Protein AF-A0A922HXW5-F1 (afdb_monomer_lite)

pLDDT: mean 78.14, std 15.65, range [34.69, 95.25]

InterPro domains:
  IPR045231 Protein Yip1/4-like [PTHR21236] (18-230)

Sequence (236 aa):
MNSIGTAAGHNSAMMPENISSWDTLDEPIWDTIHRDLFNIYSKLKFVLLPVSENDIYLNVCKNWDLWGPFIFYAFIAFTTNSCNPELCTGYHQSNFSSIFVLMWIANFIISMNCKFLLKNSNFEQILETSFGDSNQLPVKRLRQMSIFQLLCLFGYSMAIPSIGILVIKISSLLFRSSFLFFYEKILMIIIFCFIYPIMSCARMLSSNICNEKYFLFMYPICLFFFTLSLYIHTFV

Secondary structure (DSSP, 8-state):
-----------------------GGGS-HHHHHHHHHHHHHHHHHHHHS--S-HHHHHHHHHS--SHHHHHHHHHHHHHHHTS-GGG-TTS----HHHHHHHHHHHHHHHHHHHHHHHHHHHHHHHHHHHHS-TTS----------HHHHHHHHHHHTHHHHHHHHHHHHHHHH---HHHHHHHHHHHIIIIIIIHHHHHHHHHHHTTS-GGGHHHHHHHHHHHHHHHHHHHHHH-

Radius of gyration: 27.25 Å; chains: 1; bounding box: 94×81×60 Å

Structure (mmCIF, N/CA/C/O backbone):
data_AF-A0A922HXW5-F1
#
_entry.id   AF-A0A922HXW5-F1
#
loop_
_atom_site.group_PDB
_atom_site.id
_atom_site.type_symbol
_atom_site.label_atom_id
_atom_site.label_alt_id
_atom_site.label_comp_id
_atom_site.label_asym_id
_atom_site.label_entity_id
_atom_site.label_seq_id
_atom_site.pdbx_PDB_ins_code
_atom_site.Cartn_x
_atom_site.Cartn_y
_atom_site.Cartn_z
_atom_site.occupancy
_atom_site.B_iso_or_equiv
_atom_site.auth_seq_id
_atom_site.auth_comp_id
_atom_site.auth_asym_id
_atom_site.auth_atom_id
_atom_site.pdbx_PDB_model_num
ATOM 1 N N . MET A 1 1 ? -65.931 -63.209 7.273 1.00 38.22 1 MET A N 1
ATOM 2 C CA . MET A 1 1 ? -65.499 -64.153 6.223 1.00 38.22 1 MET A CA 1
ATOM 3 C C . MET A 1 1 ? -64.271 -63.566 5.540 1.00 38.22 1 MET A C 1
ATOM 5 O O . MET A 1 1 ? -64.284 -62.379 5.247 1.00 38.22 1 MET A O 1
ATOM 9 N N . ASN A 1 2 ? -63.227 -64.391 5.412 1.00 35.69 2 ASN A N 1
ATOM 10 C CA . ASN A 1 2 ? -61.920 -64.179 4.752 1.00 35.69 2 ASN A CA 1
ATOM 11 C C . ASN A 1 2 ? -62.080 -63.617 3.314 1.00 35.69 2 ASN A C 1
ATOM 13 O O . ASN A 1 2 ? -63.169 -63.743 2.769 1.00 35.69 2 ASN A O 1
ATOM 17 N N . SER A 1 3 ? -61.114 -62.989 2.625 1.00 37.09 3 SER A N 1
ATOM 18 C CA . SER A 1 3 ? -59.699 -63.339 2.343 1.00 37.09 3 SER A CA 1
ATOM 19 C C . SER A 1 3 ? -59.005 -62.146 1.624 1.00 37.09 3 SER A C 1
ATOM 21 O O . SER A 1 3 ? -59.664 -61.483 0.833 1.00 37.09 3 SER A O 1
ATOM 23 N N . ILE A 1 4 ? -57.790 -61.696 1.976 1.00 41.38 4 ILE A N 1
ATOM 24 C CA . ILE A 1 4 ? -56.434 -62.084 1.483 1.00 41.38 4 ILE A CA 1
ATOM 25 C C . ILE A 1 4 ? -56.124 -61.783 -0.010 1.00 41.38 4 ILE A C 1
ATOM 27 O O . ILE A 1 4 ? -56.692 -62.427 -0.883 1.00 41.38 4 ILE A O 1
ATOM 31 N N . GLY A 1 5 ? -55.096 -60.928 -0.225 1.00 39.16 5 GLY A N 1
ATOM 32 C CA . GLY A 1 5 ? -54.143 -60.870 -1.369 1.00 39.16 5 GLY A CA 1
ATOM 33 C C . GLY A 1 5 ? -54.625 -60.139 -2.637 1.00 39.16 5 GLY A C 1
ATOM 34 O O . GLY A 1 5 ? -55.770 -60.303 -3.012 1.00 39.16 5 GLY A O 1
ATOM 35 N N . THR A 1 6 ? -53.860 -59.337 -3.397 1.00 36.56 6 THR A N 1
ATOM 36 C CA . THR A 1 6 ? -52.396 -59.189 -3.547 1.00 36.56 6 THR A CA 1
ATOM 37 C C . THR A 1 6 ? -52.069 -57.989 -4.469 1.00 36.56 6 THR A C 1
ATOM 39 O O . THR A 1 6 ? -52.768 -57.766 -5.448 1.00 36.56 6 THR A O 1
ATOM 42 N N . ALA A 1 7 ? -50.981 -57.275 -4.145 1.00 37.81 7 ALA A N 1
ATOM 43 C CA . ALA A 1 7 ? -49.957 -56.655 -5.010 1.00 37.81 7 ALA A CA 1
ATOM 44 C C . ALA A 1 7 ? -50.323 -55.922 -6.328 1.00 37.81 7 ALA A C 1
ATOM 46 O O . ALA A 1 7 ? -50.658 -56.556 -7.321 1.00 37.81 7 ALA A O 1
ATOM 47 N N . ALA A 1 8 ? -50.045 -54.606 -6.376 1.00 39.06 8 ALA A N 1
ATOM 48 C CA . ALA A 1 8 ? -49.001 -53.990 -7.227 1.00 39.06 8 ALA A CA 1
ATOM 49 C C . ALA A 1 8 ? -49.112 -52.446 -7.216 1.00 39.06 8 ALA A C 1
ATOM 51 O O . ALA A 1 8 ? -49.581 -51.826 -8.166 1.00 39.06 8 ALA A O 1
ATOM 52 N N . GLY A 1 9 ? -48.667 -51.809 -6.128 1.00 38.53 9 GLY A N 1
ATOM 53 C CA . GLY A 1 9 ? -48.350 -50.380 -6.130 1.00 38.53 9 GLY A CA 1
ATOM 54 C C . GLY A 1 9 ? -46.952 -50.189 -6.710 1.00 38.53 9 GLY A C 1
ATOM 55 O O . GLY A 1 9 ? -45.965 -50.495 -6.043 1.00 38.53 9 GLY A O 1
ATOM 56 N N . HIS A 1 10 ? -46.860 -49.739 -7.960 1.00 34.69 10 HIS A N 1
ATOM 57 C CA . HIS A 1 10 ? -45.587 -49.394 -8.586 1.00 34.69 10 HIS A CA 1
ATOM 58 C C . HIS A 1 10 ? -45.174 -47.995 -8.105 1.00 34.69 10 HIS A C 1
ATOM 60 O O . HIS A 1 10 ? -45.565 -46.977 -8.669 1.00 34.69 10 HIS A O 1
ATOM 66 N N . ASN A 1 11 ? -44.423 -47.954 -7.003 1.00 50.12 11 ASN A N 1
ATOM 67 C CA . ASN A 1 11 ? -43.713 -46.763 -6.552 1.00 50.12 11 ASN A CA 1
ATOM 68 C C . ASN A 1 11 ? -42.506 -46.538 -7.471 1.00 50.12 11 ASN A C 1
ATOM 70 O O . ASN A 1 11 ? -41.408 -47.013 -7.188 1.00 50.12 11 ASN A O 1
ATOM 74 N N . SER A 1 12 ? -42.703 -45.813 -8.569 1.00 45.38 12 SER A N 1
ATOM 75 C CA . SER A 1 12 ? -41.604 -45.243 -9.348 1.00 45.38 12 SER A CA 1
ATOM 76 C C . SER A 1 12 ? -41.265 -43.874 -8.774 1.00 45.38 12 SER A C 1
ATOM 78 O O . SER A 1 12 ? -41.801 -42.849 -9.188 1.00 45.38 12 SER A O 1
ATOM 80 N N . ALA A 1 13 ? -40.364 -43.865 -7.795 1.00 51.09 13 ALA A N 1
ATOM 81 C CA . ALA A 1 13 ? -39.513 -42.710 -7.586 1.00 51.09 13 ALA A CA 1
ATOM 82 C C . ALA A 1 13 ? -38.681 -42.511 -8.862 1.00 51.09 13 ALA A C 1
ATOM 84 O O . ALA A 1 13 ? -37.874 -43.368 -9.208 1.00 51.09 13 ALA A O 1
ATOM 85 N N . MET A 1 14 ? -38.883 -41.402 -9.564 1.00 46.03 14 MET A N 1
ATOM 86 C CA . MET A 1 14 ? -37.879 -40.845 -10.465 1.00 46.03 14 MET A CA 1
ATOM 87 C C . MET A 1 14 ? -38.093 -39.334 -10.462 1.00 46.03 14 MET A C 1
ATOM 89 O O . MET A 1 14 ? -39.065 -38.818 -11.012 1.00 46.03 14 MET A O 1
ATOM 93 N N . MET A 1 15 ? -37.224 -38.645 -9.728 1.00 49.12 15 MET A N 1
ATOM 94 C CA . MET A 1 15 ? -37.115 -37.192 -9.747 1.00 49.12 15 MET A CA 1
ATOM 95 C C . MET A 1 15 ? -36.967 -36.725 -11.203 1.00 49.12 15 MET A C 1
ATOM 97 O O . MET A 1 15 ? -36.217 -37.360 -11.947 1.00 49.12 15 MET A O 1
ATOM 101 N N . PRO A 1 16 ? -37.607 -35.621 -11.632 1.00 49.16 16 PRO A N 1
ATOM 102 C CA . PRO A 1 16 ? -37.105 -34.906 -12.787 1.00 49.16 16 PRO A CA 1
ATOM 103 C C . PRO A 1 16 ? -35.741 -34.340 -12.385 1.00 49.16 16 PRO A C 1
ATOM 105 O O . PRO A 1 16 ? -35.627 -33.304 -11.730 1.00 49.16 16 PRO A O 1
ATOM 108 N N . GLU A 1 17 ? -34.712 -35.097 -12.743 1.00 55.75 17 GLU A N 1
ATOM 109 C CA . GLU A 1 17 ? -33.308 -34.723 -12.780 1.00 55.75 17 GLU A CA 1
ATOM 110 C C . GLU A 1 17 ? -33.150 -33.629 -13.847 1.00 55.75 17 GLU A C 1
ATOM 112 O O . GLU A 1 17 ? -32.723 -33.844 -14.973 1.00 55.75 17 GLU A O 1
ATOM 117 N N . ASN A 1 18 ? -33.620 -32.430 -13.522 1.00 48.97 18 ASN A N 1
ATOM 118 C CA . ASN A 1 18 ? -33.163 -31.209 -14.164 1.00 48.97 18 ASN A CA 1
ATOM 119 C C . ASN A 1 18 ? -32.980 -30.136 -13.094 1.00 48.97 18 ASN A C 1
ATOM 121 O O . ASN A 1 18 ? -33.417 -28.995 -13.211 1.00 48.97 18 ASN A O 1
ATOM 125 N N . ILE A 1 19 ? -32.302 -30.535 -12.018 1.00 52.28 19 ILE A N 1
ATOM 126 C CA . ILE A 1 19 ? -31.375 -29.628 -11.362 1.00 52.28 19 ILE A CA 1
ATOM 127 C C . ILE A 1 19 ? -30.199 -29.565 -12.337 1.00 52.28 19 ILE A C 1
ATOM 129 O O . ILE A 1 19 ? -29.186 -30.227 -12.144 1.00 52.28 19 ILE A O 1
ATOM 133 N N . SER A 1 20 ? -30.364 -28.827 -13.439 1.00 56.28 20 SER A N 1
ATOM 134 C CA . SER A 1 20 ? -29.223 -28.200 -14.082 1.00 56.28 20 SER A CA 1
ATOM 135 C C . SER A 1 20 ? -28.673 -27.284 -13.003 1.00 56.28 20 SER A C 1
ATOM 137 O O . SER A 1 20 ? -29.166 -26.168 -12.796 1.00 56.28 20 SER A O 1
ATOM 139 N N . SER A 1 21 ? -27.763 -27.840 -12.209 1.00 49.81 21 SER A N 1
ATOM 140 C CA . SER A 1 21 ? -26.867 -27.080 -11.385 1.00 49.81 21 SER A CA 1
ATOM 141 C C . SER A 1 21 ? -26.246 -26.083 -12.345 1.00 49.81 21 SER A C 1
ATOM 143 O O . SER A 1 21 ? -25.390 -26.404 -13.160 1.00 49.81 21 SER A O 1
ATOM 145 N N . TRP A 1 22 ? -26.731 -24.849 -12.282 1.00 43.06 22 TRP A N 1
ATOM 146 C CA . TRP A 1 22 ? -25.907 -23.698 -12.582 1.00 43.06 22 TRP A CA 1
ATOM 147 C C . TRP A 1 22 ? -24.839 -23.698 -11.490 1.00 43.06 22 TRP A C 1
ATOM 149 O O . TRP A 1 22 ? -24.900 -22.948 -10.518 1.00 43.06 22 TRP A O 1
ATOM 159 N N . ASP A 1 23 ? -23.949 -24.684 -11.588 1.00 54.34 23 ASP A N 1
ATOM 160 C CA . ASP A 1 23 ? -22.718 -24.743 -10.856 1.00 54.34 23 ASP A CA 1
ATOM 161 C C . ASP A 1 23 ? -21.953 -23.505 -11.293 1.00 54.34 23 ASP A C 1
ATOM 163 O O . ASP A 1 23 ? -21.861 -23.171 -12.474 1.00 54.34 23 ASP A O 1
ATOM 167 N N . THR A 1 24 ? -21.369 -22.826 -10.320 1.00 50.38 24 THR A N 1
ATOM 168 C CA . THR A 1 24 ? -20.472 -21.676 -10.470 1.00 50.38 24 THR A CA 1
ATOM 169 C C . THR A 1 24 ? -19.321 -21.911 -11.474 1.00 50.38 24 THR A C 1
ATOM 171 O O . THR A 1 24 ? -18.556 -20.999 -11.761 1.00 50.38 24 THR A O 1
ATOM 174 N N . LEU A 1 25 ? -19.179 -23.131 -12.001 1.00 52.47 25 LEU A N 1
ATOM 175 C CA . LEU A 1 25 ? -18.245 -23.527 -13.049 1.00 52.47 25 LEU A CA 1
ATOM 176 C C . LEU A 1 25 ? -18.564 -22.940 -14.437 1.00 52.47 25 LEU A C 1
ATOM 178 O O . LEU A 1 25 ? -17.633 -22.817 -15.228 1.00 52.47 25 LEU A O 1
ATOM 182 N N . ASP A 1 26 ? -19.810 -22.539 -14.719 1.00 58.94 26 ASP A N 1
ATOM 183 C CA . ASP A 1 26 ? -20.206 -22.025 -16.046 1.00 58.94 26 ASP A CA 1
ATOM 184 C C . ASP A 1 26 ? -20.247 -20.487 -16.144 1.00 58.94 26 ASP A C 1
ATOM 186 O O . ASP A 1 26 ? -20.521 -19.941 -17.217 1.00 58.94 26 ASP A O 1
ATOM 190 N N . GLU A 1 27 ? -19.957 -19.756 -15.057 1.00 72.62 27 GLU A N 1
ATOM 191 C CA . GLU A 1 27 ? -19.741 -18.306 -15.154 1.00 72.62 27 GLU A CA 1
ATOM 192 C C . GLU A 1 27 ? -18.459 -18.079 -15.976 1.00 72.62 27 GLU A C 1
ATOM 194 O O . GLU A 1 27 ? -17.396 -18.598 -15.611 1.00 72.62 27 GLU A O 1
ATOM 199 N N . PRO A 1 28 ? -18.508 -17.339 -17.102 1.00 76.88 28 PRO A N 1
ATOM 200 C CA . PRO A 1 28 ? -17.317 -17.126 -17.902 1.00 76.88 28 PRO A CA 1
ATOM 201 C C . PRO A 1 28 ? -16.258 -16.457 -17.027 1.00 76.88 28 PRO A C 1
ATOM 203 O O . PRO A 1 28 ? -16.528 -15.534 -16.260 1.00 76.88 28 PRO A O 1
ATOM 206 N N . ILE A 1 29 ? -15.017 -16.918 -17.167 1.00 78.00 29 ILE A N 1
ATOM 207 C CA . ILE A 1 29 ? -13.872 -16.478 -16.353 1.00 78.00 29 ILE A CA 1
ATOM 208 C C . ILE A 1 29 ? -13.751 -14.943 -16.344 1.00 78.00 29 ILE A C 1
ATOM 210 O O . ILE A 1 29 ? -13.349 -14.341 -15.349 1.00 78.00 29 ILE A O 1
ATOM 214 N N . TRP A 1 30 ? -14.152 -14.301 -17.444 1.00 80.25 30 TRP A N 1
ATOM 215 C CA . TRP A 1 30 ? -14.206 -12.851 -17.577 1.00 80.25 30 TRP A CA 1
ATOM 216 C C . TRP A 1 30 ? -15.173 -12.166 -16.616 1.00 80.25 30 TRP A C 1
ATOM 218 O O . TRP A 1 30 ? -14.806 -11.123 -16.086 1.00 80.25 30 TRP A O 1
ATOM 228 N N . ASP A 1 31 ? -16.345 -12.736 -16.341 1.00 81.25 31 ASP A N 1
ATOM 229 C CA . ASP A 1 31 ? -17.311 -12.147 -15.407 1.00 81.25 31 ASP A CA 1
ATOM 230 C C . ASP A 1 31 ? -16.769 -12.193 -13.975 1.00 81.25 31 ASP A C 1
ATOM 232 O O . ASP A 1 31 ? -16.855 -11.209 -13.235 1.00 81.25 31 ASP A O 1
ATOM 236 N N . THR A 1 32 ? -16.075 -13.282 -13.629 1.00 82.44 32 THR A N 1
ATOM 237 C CA . THR A 1 32 ? -15.360 -13.402 -12.352 1.00 82.44 32 THR A CA 1
ATOM 238 C C . THR A 1 32 ? -14.238 -12.369 -12.241 1.00 82.44 32 THR A C 1
ATOM 240 O O . THR A 1 32 ? -14.197 -11.597 -11.283 1.00 82.44 32 THR A O 1
ATOM 243 N N . ILE A 1 33 ? -13.357 -12.287 -13.244 1.00 82.56 33 ILE A N 1
ATOM 244 C CA . ILE A 1 33 ? -12.238 -11.334 -13.243 1.00 82.56 33 ILE A CA 1
ATOM 245 C C . ILE A 1 33 ? -12.746 -9.890 -13.218 1.00 82.56 33 ILE A C 1
ATOM 247 O O . ILE A 1 33 ? -12.208 -9.058 -12.489 1.00 82.56 33 ILE A O 1
ATOM 251 N N . HIS A 1 34 ? -13.777 -9.576 -14.001 1.00 84.00 34 HIS A N 1
ATOM 252 C CA . HIS A 1 34 ? -14.342 -8.235 -14.074 1.00 84.00 34 HIS A CA 1
ATOM 253 C C . HIS A 1 34 ? -14.951 -7.819 -12.733 1.00 84.00 34 HIS A C 1
ATOM 255 O O . HIS A 1 34 ? -14.694 -6.712 -12.258 1.00 84.00 34 HIS A O 1
ATOM 261 N N . ARG A 1 35 ? -15.705 -8.713 -12.083 1.00 82.25 35 ARG A N 1
ATOM 262 C CA . ARG A 1 35 ? -16.261 -8.489 -10.745 1.00 82.25 35 ARG A CA 1
ATOM 263 C C . ARG A 1 35 ? -15.161 -8.237 -9.714 1.00 82.25 35 ARG A C 1
ATOM 265 O O . ARG A 1 35 ? -15.238 -7.255 -8.973 1.00 82.25 35 ARG A O 1
ATOM 272 N N . ASP A 1 36 ? -14.120 -9.064 -9.699 1.00 83.44 36 ASP A N 1
ATOM 273 C CA . ASP A 1 36 ? -13.021 -8.936 -8.737 1.00 83.44 36 ASP A CA 1
ATOM 274 C C . ASP A 1 36 ? -12.210 -7.656 -8.971 1.00 83.44 36 ASP A C 1
ATOM 276 O O . ASP A 1 36 ? -11.887 -6.931 -8.025 1.00 83.44 36 ASP A O 1
ATOM 280 N N . LEU A 1 37 ? -11.951 -7.305 -10.232 1.00 83.69 37 LEU A N 1
ATOM 281 C CA . LEU A 1 37 ? -11.233 -6.087 -10.596 1.00 83.69 37 LEU A CA 1
ATOM 282 C C . LEU A 1 37 ? -12.058 -4.826 -10.316 1.00 83.69 37 LEU A C 1
ATOM 284 O O . LEU A 1 37 ? -11.504 -3.835 -9.845 1.00 83.69 37 LEU A O 1
ATOM 288 N N . PHE A 1 38 ? -13.377 -4.859 -10.523 1.00 83.75 38 PHE A N 1
ATOM 289 C CA . PHE A 1 38 ? -14.274 -3.760 -10.160 1.00 83.75 38 PHE A CA 1
ATOM 290 C C . PHE A 1 38 ? -14.342 -3.554 -8.640 1.00 83.75 38 PHE A C 1
ATOM 292 O O . PHE A 1 38 ? -14.325 -2.416 -8.158 1.00 83.75 38 PHE A O 1
ATOM 299 N N . ASN A 1 39 ? -14.344 -4.643 -7.867 1.00 81.56 39 ASN A N 1
ATOM 300 C CA . ASN A 1 39 ? -14.272 -4.593 -6.407 1.00 81.56 39 ASN A CA 1
ATOM 301 C C . ASN A 1 39 ? -12.938 -3.998 -5.930 1.00 81.56 39 ASN A C 1
ATOM 303 O O . ASN A 1 39 ? -12.922 -3.125 -5.058 1.00 81.56 39 ASN A O 1
ATOM 307 N N . ILE A 1 40 ? -11.823 -4.414 -6.537 1.00 84.44 40 ILE A N 1
ATOM 308 C CA . ILE A 1 40 ? -10.487 -3.858 -6.282 1.00 84.44 40 ILE A CA 1
ATOM 309 C C . ILE A 1 40 ? -10.435 -2.373 -6.655 1.00 84.44 40 ILE A C 1
ATOM 311 O O . ILE A 1 40 ? -9.974 -1.561 -5.856 1.00 84.44 40 ILE A O 1
ATOM 315 N N . TYR A 1 41 ? -10.938 -1.997 -7.833 1.00 83.31 41 TYR A N 1
ATOM 316 C CA . TYR A 1 41 ? -10.979 -0.614 -8.308 1.00 83.31 41 TYR A CA 1
ATOM 317 C C . TYR A 1 41 ? -11.788 0.278 -7.367 1.00 83.31 41 TYR A C 1
ATOM 319 O O . TYR A 1 41 ? -11.338 1.363 -6.999 1.00 83.31 41 TYR A O 1
ATOM 327 N N . SER A 1 42 ? -12.950 -0.200 -6.922 1.00 80.88 42 SER A N 1
ATOM 328 C CA . SER A 1 42 ? -13.801 0.528 -5.984 1.00 80.88 42 SER A CA 1
ATOM 329 C C . SER A 1 42 ? -13.064 0.799 -4.670 1.00 80.88 42 SER A C 1
ATOM 331 O O . SER A 1 42 ? -13.063 1.933 -4.198 1.00 80.88 42 SER A O 1
ATOM 333 N N . LYS A 1 43 ? -12.354 -0.200 -4.123 1.00 79.94 43 LYS A N 1
ATOM 334 C CA . LYS A 1 43 ? -11.505 -0.070 -2.919 1.00 79.94 43 LYS A CA 1
ATOM 335 C C . LYS A 1 43 ? -10.341 0.900 -3.135 1.00 79.94 43 LYS A C 1
ATOM 337 O O . LYS A 1 43 ? -10.074 1.762 -2.299 1.00 79.94 43 LYS A O 1
ATOM 342 N N . LEU A 1 44 ? -9.677 0.787 -4.278 1.00 82.75 44 LEU A N 1
ATOM 343 C CA . LEU A 1 44 ? -8.535 1.603 -4.673 1.00 82.75 44 LEU A CA 1
ATOM 344 C C . LEU A 1 44 ? -8.910 3.074 -4.880 1.00 82.75 44 LEU A C 1
ATOM 346 O O . LEU A 1 44 ? -8.154 3.951 -4.470 1.00 82.75 44 LEU A O 1
ATOM 350 N N . LYS A 1 45 ? -10.093 3.359 -5.437 1.00 83.31 45 LYS A N 1
ATOM 351 C CA . LYS A 1 45 ? -10.605 4.725 -5.603 1.00 83.31 45 LYS A CA 1
ATOM 352 C C . LYS A 1 45 ? -10.665 5.463 -4.270 1.00 83.31 45 LYS A C 1
ATOM 354 O O . LYS A 1 45 ? -10.263 6.616 -4.214 1.00 83.31 45 LYS A O 1
ATOM 359 N N . PHE A 1 46 ? -11.113 4.802 -3.207 1.00 77.25 46 PHE A N 1
ATOM 360 C CA . PHE A 1 46 ? -11.133 5.397 -1.873 1.00 77.25 46 PHE A CA 1
ATOM 361 C C . PHE A 1 46 ? -9.711 5.687 -1.369 1.00 77.25 46 PHE A C 1
ATOM 363 O O . PHE A 1 46 ? -9.429 6.777 -0.882 1.00 77.25 46 PHE A O 1
ATOM 370 N N . VAL A 1 47 ? -8.778 4.753 -1.549 1.00 75.00 47 VAL A N 1
ATOM 371 C CA . VAL A 1 47 ? -7.383 4.927 -1.106 1.00 75.00 47 VAL A CA 1
ATOM 372 C C . VAL A 1 47 ? -6.644 6.034 -1.875 1.00 75.00 47 VAL A C 1
ATOM 374 O O . VAL A 1 47 ? -5.804 6.725 -1.291 1.00 75.00 47 VAL A O 1
ATOM 377 N N . LEU A 1 48 ? -6.968 6.220 -3.161 1.00 78.81 48 LEU A N 1
ATOM 378 C CA . LEU A 1 48 ? -6.383 7.237 -4.046 1.00 78.81 48 LEU A CA 1
ATOM 379 C C . LEU A 1 48 ? -7.098 8.586 -4.024 1.00 78.81 48 LEU A C 1
ATOM 381 O O . LEU A 1 48 ? -6.504 9.587 -4.396 1.00 78.81 48 LEU A O 1
ATOM 385 N N . LEU A 1 49 ? -8.373 8.640 -3.661 1.00 74.88 49 LEU A N 1
ATOM 386 C CA . LEU A 1 49 ? -9.147 9.873 -3.611 1.00 74.88 49 LEU A CA 1
ATOM 387 C C . LEU A 1 49 ? -9.873 9.900 -2.270 1.00 74.88 49 LEU A C 1
ATOM 389 O O . LEU A 1 49 ? -10.924 9.268 -2.137 1.00 74.88 49 LEU A O 1
ATOM 393 N N . PRO A 1 50 ? -9.335 10.627 -1.273 1.00 64.56 50 PRO A N 1
ATOM 394 C CA . PRO A 1 50 ? -9.919 10.688 0.057 1.00 64.56 50 PRO A CA 1
ATOM 395 C C . PRO A 1 50 ? -11.178 11.572 0.054 1.00 64.56 50 PRO A C 1
ATOM 397 O O . PRO A 1 50 ? -11.183 12.680 0.588 1.00 64.56 50 PRO A O 1
ATOM 400 N N . VAL A 1 51 ? -12.259 11.096 -0.568 1.00 62.38 51 VAL A N 1
ATOM 401 C CA . VAL A 1 51 ? -13.583 11.723 -0.515 1.00 62.38 51 VAL A CA 1
ATOM 402 C C . VAL A 1 51 ? -14.280 11.213 0.750 1.00 62.38 51 VAL A C 1
ATOM 404 O O . VAL A 1 51 ? -14.838 10.123 0.800 1.00 62.38 51 VAL A O 1
ATOM 407 N N . SER A 1 52 ? -14.050 11.988 1.810 1.00 63.62 52 SER A N 1
ATOM 408 C CA . SER A 1 52 ? 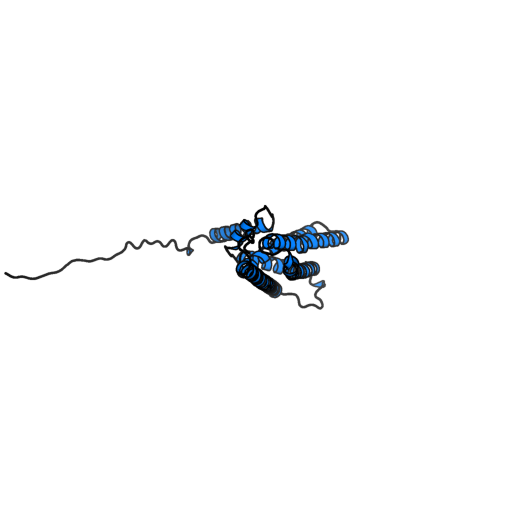-14.701 12.100 3.125 1.00 63.62 52 SER A CA 1
ATOM 409 C C . SER A 1 52 ? -15.773 11.065 3.526 1.00 63.62 52 SER A C 1
ATOM 411 O O . SER A 1 52 ? -16.951 11.291 3.280 1.00 63.62 52 SER A O 1
ATOM 413 N N . GLU A 1 53 ? -15.356 10.012 4.248 1.00 68.31 53 GLU A N 1
ATOM 414 C CA . GLU A 1 53 ? -15.994 9.469 5.475 1.00 68.31 53 GLU A CA 1
ATOM 415 C C . GLU A 1 53 ? -15.249 8.204 5.942 1.00 68.31 53 GLU A C 1
ATOM 417 O O . GLU A 1 53 ? -15.335 7.156 5.307 1.00 68.31 53 GLU A O 1
ATOM 422 N N . ASN A 1 54 ? -14.515 8.278 7.060 1.00 68.38 54 ASN A N 1
ATOM 423 C CA . ASN A 1 54 ? -13.661 7.184 7.559 1.00 68.38 54 ASN A CA 1
ATOM 424 C C . ASN A 1 54 ? -14.408 5.849 7.757 1.00 68.38 54 ASN A C 1
ATOM 426 O O . ASN A 1 54 ? -13.836 4.781 7.535 1.00 68.38 54 ASN A O 1
ATOM 430 N N . ASP A 1 55 ? -15.686 5.898 8.136 1.00 69.44 55 ASP A N 1
ATOM 431 C CA . ASP A 1 55 ? -16.512 4.706 8.338 1.00 69.44 55 ASP A CA 1
ATOM 432 C C . ASP A 1 55 ? -16.770 3.923 7.044 1.00 69.44 55 ASP A C 1
ATOM 434 O O . ASP A 1 55 ? -16.851 2.690 7.079 1.00 69.44 55 ASP A O 1
ATOM 438 N N . ILE A 1 56 ? -16.813 4.607 5.896 1.00 73.50 56 ILE A N 1
ATOM 439 C CA . ILE A 1 56 ? -16.966 3.975 4.581 1.00 73.50 56 ILE A CA 1
ATOM 440 C C . ILE A 1 56 ? -15.741 3.105 4.279 1.00 73.50 56 ILE A C 1
ATOM 442 O O . ILE A 1 56 ? -15.892 1.930 3.943 1.00 73.50 56 ILE A O 1
ATOM 446 N N . TYR A 1 57 ? -14.527 3.624 4.491 1.00 67.75 57 TYR A N 1
ATOM 447 C CA . TYR A 1 57 ? -13.276 2.885 4.255 1.00 67.75 57 TYR A CA 1
ATOM 448 C C . TYR A 1 57 ? -13.210 1.596 5.075 1.00 67.75 57 TYR A C 1
ATOM 450 O O . TYR A 1 57 ? -12.791 0.552 4.575 1.00 67.75 57 TYR A O 1
ATOM 458 N N . LEU A 1 58 ? -13.656 1.648 6.330 1.00 70.25 58 LEU A N 1
ATOM 459 C CA . LEU A 1 58 ? -13.646 0.495 7.229 1.00 70.25 58 LEU A CA 1
ATOM 460 C C . LEU A 1 58 ? -14.664 -0.570 6.818 1.00 70.25 58 LEU A C 1
ATOM 462 O O . LEU A 1 58 ? -14.365 -1.762 6.885 1.00 70.25 58 LEU A O 1
ATOM 466 N N . ASN A 1 59 ? -15.852 -0.158 6.373 1.00 72.38 59 ASN A N 1
ATOM 467 C CA . ASN A 1 59 ? -16.871 -1.081 5.872 1.00 72.38 59 ASN A CA 1
ATOM 468 C C . ASN A 1 59 ? -16.425 -1.745 4.564 1.00 72.38 59 ASN A C 1
ATOM 470 O O . ASN A 1 59 ? -16.630 -2.940 4.376 1.00 72.38 59 ASN A O 1
ATOM 474 N N . VAL A 1 60 ? -15.734 -0.995 3.711 1.00 70.00 60 VAL A N 1
ATOM 475 C CA . VAL A 1 60 ? -15.121 -1.494 2.480 1.00 70.00 60 VAL A CA 1
ATOM 476 C C . VAL A 1 60 ? -13.984 -2.487 2.777 1.00 70.00 60 VAL A C 1
ATOM 478 O O . VAL A 1 60 ? -13.891 -3.527 2.126 1.00 70.00 60 VAL A O 1
ATOM 481 N N . CYS A 1 61 ? -13.166 -2.231 3.806 1.00 69.19 61 CYS A N 1
ATOM 482 C CA . CYS A 1 61 ? -12.118 -3.159 4.252 1.00 69.19 61 CYS A CA 1
ATOM 483 C C . CYS A 1 61 ? -12.672 -4.426 4.919 1.00 69.19 61 CYS A C 1
ATOM 485 O O . CYS A 1 61 ? -11.965 -5.430 4.973 1.00 69.19 61 CYS A O 1
ATOM 487 N N . LYS A 1 62 ? -13.915 -4.405 5.428 1.00 72.81 62 LYS A N 1
ATOM 488 C CA . LYS A 1 62 ? -14.544 -5.563 6.085 1.00 72.81 62 LYS A CA 1
ATOM 489 C C . LYS A 1 62 ? -14.622 -6.774 5.158 1.00 72.81 62 LYS A C 1
ATOM 491 O O . LYS A 1 62 ? -14.385 -7.893 5.611 1.00 72.81 62 LYS A O 1
ATOM 496 N N . ASN A 1 63 ? -14.899 -6.525 3.883 1.00 74.69 63 ASN A N 1
ATOM 497 C CA . ASN A 1 63 ? -14.890 -7.526 2.828 1.00 74.69 63 ASN A CA 1
ATOM 498 C C . ASN A 1 63 ? -13.440 -7.674 2.357 1.00 74.69 63 ASN A C 1
ATOM 500 O O . ASN A 1 63 ? -12.975 -6.953 1.471 1.00 74.69 63 ASN A O 1
ATOM 504 N N . TRP A 1 64 ? -12.676 -8.510 3.056 1.00 69.81 64 TRP A N 1
ATOM 505 C CA . TRP A 1 64 ? -11.264 -8.712 2.759 1.00 69.81 64 TRP A CA 1
ATOM 506 C C . TRP A 1 64 ? -11.132 -9.491 1.442 1.00 69.81 64 TRP A C 1
ATOM 508 O O . TRP A 1 64 ? -11.636 -10.599 1.333 1.00 69.81 64 TRP A O 1
ATOM 518 N N . ASP A 1 65 ? -10.420 -8.912 0.473 1.00 75.06 65 ASP A N 1
ATOM 519 C CA . ASP A 1 65 ? -9.976 -9.604 -0.739 1.00 75.06 65 ASP A CA 1
ATOM 520 C C . ASP A 1 65 ? -8.473 -9.356 -0.861 1.00 75.06 65 ASP A C 1
ATOM 522 O O . ASP A 1 65 ? -8.039 -8.223 -1.086 1.00 75.06 65 ASP A O 1
ATOM 526 N N . LEU A 1 66 ? -7.668 -10.400 -0.649 1.00 79.19 66 LEU A N 1
ATOM 527 C CA . LEU A 1 66 ? -6.198 -10.316 -0.675 1.00 79.19 66 LEU A CA 1
ATOM 528 C C . LEU A 1 66 ? -5.636 -10.088 -2.082 1.00 79.19 66 LEU A C 1
ATOM 530 O O . LEU A 1 66 ? -4.488 -9.670 -2.223 1.00 79.19 66 LEU A O 1
ATOM 534 N N . TRP A 1 67 ? -6.427 -10.371 -3.114 1.00 82.31 67 TRP A N 1
ATOM 535 C CA . TRP A 1 67 ? -5.962 -10.428 -4.495 1.00 82.31 67 TRP A CA 1
ATOM 536 C C . TRP A 1 67 ? -5.495 -9.053 -4.990 1.00 82.31 67 TRP A C 1
ATOM 538 O O . TRP A 1 67 ? -4.442 -8.959 -5.612 1.00 82.31 67 TRP A O 1
ATOM 548 N N . GLY A 1 68 ? -6.191 -7.974 -4.614 1.00 85.12 68 GLY A N 1
ATOM 549 C CA . GLY A 1 68 ? -5.792 -6.596 -4.930 1.00 85.12 68 GLY A CA 1
ATOM 550 C C . GLY A 1 68 ? -4.395 -6.226 -4.407 1.00 85.12 68 GLY A C 1
ATOM 551 O O . GLY A 1 68 ? -3.516 -5.915 -5.209 1.00 85.12 68 GLY A O 1
ATOM 552 N N . PRO A 1 69 ? -4.144 -6.300 -3.086 1.00 87.25 69 PRO A N 1
ATOM 553 C CA . PRO A 1 69 ? -2.817 -6.113 -2.497 1.00 87.25 69 PRO A CA 1
ATOM 554 C C . PRO A 1 69 ? -1.694 -6.904 -3.178 1.00 87.25 69 PRO A C 1
ATOM 556 O O . PRO A 1 69 ? -0.635 -6.348 -3.468 1.00 87.25 69 PRO A O 1
ATOM 559 N N . PHE A 1 70 ? -1.932 -8.186 -3.469 1.00 90.81 70 PHE A N 1
ATOM 560 C CA . PHE A 1 70 ? -0.937 -9.043 -4.112 1.00 90.81 70 PHE A CA 1
ATOM 561 C C . PHE A 1 70 ? -0.577 -8.582 -5.527 1.00 90.81 70 PHE A C 1
ATOM 563 O O . PHE A 1 70 ? 0.599 -8.644 -5.894 1.00 90.81 70 PHE A O 1
ATOM 570 N N . ILE A 1 71 ? -1.547 -8.068 -6.290 1.00 91.56 71 ILE A N 1
ATOM 571 C CA . ILE A 1 71 ? -1.303 -7.499 -7.622 1.00 91.56 71 ILE A CA 1
ATOM 572 C C . ILE A 1 71 ? -0.329 -6.316 -7.532 1.00 91.56 71 ILE A C 1
ATOM 574 O O . ILE A 1 71 ? 0.598 -6.239 -8.337 1.00 91.56 71 ILE A O 1
ATOM 578 N N . PHE A 1 72 ? -0.458 -5.434 -6.532 1.00 92.44 72 PHE A N 1
ATOM 579 C CA . PHE A 1 72 ? 0.473 -4.307 -6.366 1.00 92.44 72 PHE A CA 1
ATOM 580 C C . PHE A 1 72 ? 1.887 -4.758 -5.988 1.00 92.44 72 PHE A C 1
ATOM 582 O O . PHE A 1 72 ? 2.860 -4.212 -6.506 1.00 92.44 72 PHE A O 1
ATOM 589 N N . TYR A 1 73 ? 2.039 -5.788 -5.148 1.00 92.75 73 TYR A N 1
ATOM 590 C CA . TYR A 1 73 ? 3.368 -6.334 -4.836 1.00 92.75 73 TYR A CA 1
ATOM 591 C C . TYR A 1 73 ? 4.030 -6.961 -6.056 1.00 92.75 73 TYR A C 1
ATOM 593 O O . TYR A 1 73 ? 5.214 -6.728 -6.297 1.00 92.75 73 TYR A O 1
ATOM 601 N N . ALA A 1 74 ? 3.267 -7.731 -6.835 1.00 93.06 74 ALA A N 1
ATOM 602 C CA . ALA A 1 74 ? 3.747 -8.317 -8.078 1.00 93.06 74 ALA A CA 1
ATOM 603 C C . ALA A 1 74 ? 4.142 -7.225 -9.082 1.00 93.06 74 ALA A C 1
ATOM 605 O O . ALA A 1 74 ? 5.191 -7.324 -9.715 1.00 93.06 74 ALA A O 1
ATOM 606 N N . PHE A 1 75 ? 3.356 -6.150 -9.177 1.00 92.69 75 PHE A N 1
ATOM 607 C CA . PHE A 1 75 ? 3.651 -5.016 -10.045 1.00 92.69 75 PHE A CA 1
ATOM 608 C C . PHE A 1 75 ? 4.960 -4.307 -9.662 1.00 92.69 75 PHE A C 1
ATOM 610 O O . PHE A 1 75 ? 5.814 -4.073 -10.522 1.00 92.69 75 PHE A O 1
ATOM 617 N N . ILE A 1 76 ? 5.161 -4.010 -8.374 1.00 91.38 76 ILE A N 1
ATOM 618 C CA . ILE A 1 76 ? 6.408 -3.406 -7.880 1.00 91.38 76 ILE A CA 1
ATOM 619 C C . ILE A 1 76 ? 7.588 -4.357 -8.139 1.00 91.38 76 ILE A C 1
ATOM 621 O O . ILE A 1 76 ? 8.570 -3.957 -8.754 1.00 91.38 76 ILE A O 1
ATOM 625 N N . ALA A 1 77 ? 7.473 -5.640 -7.781 1.00 91.50 77 ALA A N 1
ATOM 626 C CA . ALA A 1 77 ? 8.534 -6.625 -8.006 1.00 91.50 77 ALA A CA 1
ATOM 627 C C . ALA A 1 77 ? 8.913 -6.769 -9.491 1.00 91.50 77 ALA A C 1
ATOM 629 O O . ALA A 1 77 ? 10.095 -6.835 -9.826 1.00 91.50 77 ALA A O 1
ATOM 630 N N . PHE A 1 78 ? 7.925 -6.783 -10.388 1.00 90.44 78 PHE A N 1
ATOM 631 C CA . PHE A 1 78 ? 8.143 -6.864 -11.832 1.00 90.44 78 PHE A CA 1
ATOM 632 C C . PHE A 1 78 ? 8.828 -5.608 -12.379 1.00 90.44 78 PHE A C 1
ATOM 634 O O . PHE A 1 78 ? 9.820 -5.689 -13.108 1.00 90.44 78 PHE A O 1
ATOM 641 N N . THR A 1 79 ? 8.326 -4.428 -12.006 1.00 88.06 79 THR A N 1
ATOM 642 C CA . THR A 1 79 ? 8.867 -3.159 -12.502 1.00 88.06 79 THR A CA 1
ATOM 643 C C . THR A 1 79 ? 10.288 -2.906 -12.024 1.00 88.06 79 THR A C 1
ATOM 645 O O . THR A 1 79 ? 11.086 -2.404 -12.819 1.00 88.06 79 THR A O 1
ATOM 648 N N . THR A 1 80 ? 10.609 -3.300 -10.792 1.00 84.25 80 THR A N 1
ATOM 649 C CA . THR A 1 80 ? 11.950 -3.192 -10.219 1.00 84.25 80 THR A CA 1
ATOM 650 C C . THR A 1 80 ? 12.928 -4.227 -10.781 1.00 84.25 80 THR A C 1
ATOM 652 O O . THR A 1 80 ? 14.098 -3.920 -10.978 1.00 84.25 80 THR A O 1
ATOM 655 N N . ASN A 1 81 ? 12.468 -5.437 -11.118 1.00 81.25 81 ASN A N 1
ATOM 656 C CA . ASN A 1 81 ? 13.325 -6.455 -11.738 1.00 81.25 81 ASN A CA 1
ATOM 657 C C . ASN A 1 81 ? 13.755 -6.089 -13.175 1.00 81.25 81 ASN A C 1
ATOM 659 O O . ASN A 1 81 ? 14.748 -6.604 -13.674 1.00 81.25 81 ASN A O 1
ATOM 663 N N . SER A 1 82 ? 13.042 -5.167 -13.826 1.00 69.38 82 SER A N 1
ATOM 664 C CA . SER A 1 82 ? 13.285 -4.786 -15.223 1.00 69.38 82 SER A CA 1
ATOM 665 C C . SER A 1 82 ? 14.525 -3.890 -15.454 1.00 69.38 82 SER A C 1
ATOM 667 O O . SER A 1 82 ? 14.675 -3.398 -16.571 1.00 69.38 82 SER A O 1
ATOM 669 N N . CYS A 1 83 ? 15.373 -3.606 -14.452 1.00 58.03 83 CYS A N 1
ATOM 670 C CA . CYS A 1 83 ? 16.387 -2.539 -14.535 1.00 58.03 83 CYS A CA 1
ATOM 671 C C . CYS A 1 83 ? 17.866 -3.001 -14.462 1.00 58.03 83 CYS A C 1
ATOM 673 O O . CYS A 1 83 ? 18.249 -3.799 -13.612 1.00 58.03 83 CYS A O 1
ATOM 675 N N . ASN A 1 84 ? 18.642 -2.436 -15.400 1.00 54.47 84 ASN A N 1
ATOM 676 C CA . ASN A 1 84 ? 20.090 -2.268 -15.630 1.00 54.47 84 ASN A CA 1
ATOM 677 C C . ASN A 1 84 ? 21.135 -3.258 -15.045 1.00 54.47 84 ASN A C 1
ATOM 679 O O . ASN A 1 84 ? 21.498 -3.153 -13.874 1.00 54.47 84 ASN A O 1
ATOM 683 N N . PRO A 1 85 ? 21.775 -4.095 -15.894 1.00 53.38 85 PRO A N 1
ATOM 684 C CA . PRO A 1 85 ? 22.856 -5.007 -15.493 1.00 53.38 85 PRO A CA 1
ATOM 685 C C . PRO A 1 85 ? 24.179 -4.315 -15.099 1.00 53.38 85 PRO A C 1
ATOM 687 O O . PRO A 1 85 ? 25.052 -4.961 -14.525 1.00 53.38 85 PRO A O 1
ATOM 690 N N . GLU A 1 86 ? 24.349 -3.016 -15.371 1.00 51.22 86 GLU A N 1
ATOM 691 C CA . GLU A 1 86 ? 25.613 -2.293 -15.134 1.00 51.22 86 GLU A CA 1
ATOM 692 C C . GLU A 1 86 ? 25.862 -1.919 -13.658 1.00 51.22 86 GLU A C 1
ATOM 694 O O . GLU A 1 86 ? 27.013 -1.789 -13.248 1.00 51.22 86 GLU A O 1
ATOM 699 N N . LEU A 1 87 ? 24.815 -1.815 -12.826 1.00 53.25 87 LEU A N 1
ATOM 700 C CA . LEU A 1 87 ? 24.946 -1.543 -11.382 1.00 53.25 87 LEU A CA 1
ATOM 701 C C . LEU A 1 87 ? 25.230 -2.826 -10.561 1.00 53.25 87 LEU A C 1
ATOM 703 O O . LEU A 1 87 ? 25.520 -2.764 -9.367 1.00 53.25 87 LEU A O 1
ATOM 707 N N . CYS A 1 88 ? 25.123 -4.002 -11.190 1.00 53.12 88 CYS A N 1
ATOM 708 C CA . CYS A 1 88 ? 25.060 -5.311 -10.533 1.00 53.12 88 CYS A CA 1
ATOM 709 C C . CYS A 1 88 ? 26.393 -6.075 -10.491 1.00 53.12 88 CYS A C 1
ATOM 711 O O . CYS A 1 88 ? 26.401 -7.242 -10.110 1.00 53.12 88 CYS A O 1
ATOM 713 N N . THR A 1 89 ? 27.527 -5.454 -10.829 1.00 53.28 89 THR A N 1
ATOM 714 C CA . THR A 1 89 ? 28.836 -6.141 -10.860 1.00 53.28 89 THR A CA 1
ATOM 715 C C . THR A 1 89 ? 29.321 -6.649 -9.489 1.00 53.28 89 THR A C 1
ATOM 717 O O . THR A 1 89 ? 30.316 -7.368 -9.435 1.00 53.28 89 THR A O 1
ATOM 720 N N . GLY A 1 90 ? 28.604 -6.355 -8.391 1.00 54.34 90 GLY A N 1
ATOM 721 C CA . GLY A 1 90 ? 28.895 -6.871 -7.043 1.00 54.34 90 GLY A CA 1
ATOM 722 C C . GLY A 1 90 ? 27.688 -7.192 -6.145 1.00 54.34 90 GLY A C 1
ATOM 723 O O . GLY A 1 90 ? 27.893 -7.558 -4.991 1.00 54.34 90 GLY A O 1
ATOM 724 N N . TYR A 1 91 ? 26.445 -7.079 -6.632 1.00 55.19 91 TYR A N 1
ATOM 725 C CA . TYR A 1 91 ? 25.232 -7.361 -5.846 1.00 55.19 91 TYR A CA 1
ATOM 726 C C . TYR A 1 91 ? 24.469 -8.551 -6.435 1.00 55.19 91 TYR A C 1
ATOM 728 O O . TYR A 1 91 ? 24.258 -8.616 -7.644 1.00 55.19 91 TYR A O 1
ATOM 736 N N . HIS A 1 92 ? 24.003 -9.472 -5.582 1.00 55.41 92 HIS A N 1
ATOM 737 C CA . HIS A 1 92 ? 23.044 -10.501 -5.993 1.00 55.41 92 HIS A CA 1
ATOM 738 C C . HIS A 1 92 ? 21.812 -9.821 -6.605 1.00 55.41 92 HIS A C 1
ATOM 740 O O . HIS A 1 92 ? 21.106 -9.084 -5.917 1.00 55.41 92 HIS A O 1
ATOM 746 N N . GLN A 1 93 ? 21.559 -10.067 -7.892 1.00 59.31 93 GLN A N 1
ATOM 747 C CA . GLN A 1 93 ? 20.371 -9.581 -8.587 1.00 59.31 93 GLN A CA 1
ATOM 748 C C . GLN A 1 93 ? 19.126 -10.006 -7.794 1.00 59.31 93 GLN A C 1
ATOM 750 O O . GLN A 1 93 ? 18.907 -11.196 -7.556 1.00 59.31 93 GLN A O 1
ATOM 755 N N . SER A 1 94 ? 18.336 -9.040 -7.318 1.00 63.38 94 SER A N 1
ATOM 756 C CA . SER A 1 94 ? 17.138 -9.355 -6.542 1.00 63.38 94 SER A CA 1
ATOM 757 C C . SER A 1 94 ? 16.124 -10.028 -7.460 1.00 63.38 94 SER A C 1
ATOM 759 O O . SER A 1 94 ? 15.545 -9.401 -8.354 1.00 63.38 94 SER A O 1
ATOM 761 N N . ASN A 1 95 ? 15.925 -11.324 -7.242 1.00 80.00 95 ASN A N 1
ATOM 762 C CA . ASN A 1 95 ? 14.948 -12.116 -7.972 1.00 80.00 95 ASN A CA 1
ATOM 763 C C . ASN A 1 95 ? 13.544 -11.558 -7.720 1.00 80.00 95 ASN A C 1
ATOM 765 O O . ASN A 1 95 ? 13.222 -11.213 -6.581 1.00 80.00 95 ASN A O 1
ATOM 769 N N . PHE A 1 96 ? 12.687 -11.556 -8.745 1.00 86.94 96 PHE A N 1
ATOM 770 C CA . PHE A 1 96 ? 11.267 -11.184 -8.638 1.00 86.94 96 PHE A CA 1
ATOM 771 C C . PHE A 1 96 ? 10.603 -11.768 -7.375 1.00 86.94 96 PHE A C 1
ATOM 773 O O . PHE A 1 96 ? 9.987 -11.048 -6.591 1.00 86.94 96 PHE A O 1
ATOM 780 N N . SER A 1 97 ? 10.827 -13.065 -7.132 1.00 90.19 97 SER A N 1
ATOM 781 C CA . SER A 1 97 ? 10.292 -13.784 -5.971 1.00 90.19 97 SER A CA 1
ATOM 782 C C . SER A 1 97 ? 10.756 -13.198 -4.629 1.00 90.19 97 SER A C 1
ATOM 784 O O . SER A 1 97 ? 9.948 -13.039 -3.717 1.00 90.19 97 SER A O 1
ATOM 786 N N . SER A 1 98 ? 12.028 -12.795 -4.505 1.00 88.12 98 SER A N 1
ATOM 787 C CA . SER A 1 98 ? 12.536 -12.209 -3.254 1.00 88.12 98 SER A CA 1
ATOM 788 C C . SER A 1 98 ? 11.856 -10.887 -2.911 1.00 88.12 98 SER A C 1
ATOM 790 O O . SER A 1 98 ? 11.478 -10.681 -1.762 1.00 88.12 98 SER A O 1
ATOM 792 N N . ILE A 1 99 ? 11.625 -10.024 -3.903 1.00 90.00 99 ILE A N 1
ATOM 793 C CA . ILE A 1 99 ? 10.982 -8.721 -3.695 1.00 90.00 99 ILE A CA 1
ATOM 794 C C . ILE A 1 99 ? 9.522 -8.927 -3.298 1.00 90.00 99 ILE A C 1
ATOM 796 O O . ILE A 1 99 ? 9.042 -8.320 -2.343 1.00 90.00 99 ILE A O 1
ATOM 800 N N . PHE A 1 100 ? 8.834 -9.830 -3.998 1.00 92.06 100 PHE A N 1
ATOM 801 C CA . PHE A 1 100 ? 7.450 -10.180 -3.711 1.00 92.06 100 PHE A CA 1
ATOM 802 C C . PHE A 1 100 ? 7.269 -10.695 -2.273 1.00 92.06 100 PHE A C 1
ATOM 804 O O . PHE A 1 100 ? 6.421 -10.188 -1.535 1.00 92.06 100 PHE A O 1
ATOM 811 N N . VAL A 1 101 ? 8.100 -11.654 -1.847 1.00 93.06 101 VAL A N 1
ATOM 812 C CA . VAL A 1 101 ? 8.031 -12.231 -0.494 1.00 93.06 101 VAL A CA 1
ATOM 813 C C . VAL A 1 101 ? 8.399 -11.198 0.572 1.00 93.06 101 VAL A C 1
ATOM 815 O O . VAL A 1 101 ? 7.697 -11.094 1.577 1.00 93.06 101 VAL A O 1
ATOM 818 N N . LEU A 1 102 ? 9.449 -10.398 0.355 1.00 92.00 102 LEU A N 1
ATOM 819 C CA . LEU A 1 102 ? 9.848 -9.344 1.293 1.00 92.00 102 LEU A CA 1
ATOM 820 C C . LEU A 1 102 ? 8.741 -8.306 1.482 1.00 92.00 102 LEU A C 1
ATOM 822 O O . LEU A 1 102 ? 8.469 -7.913 2.615 1.00 92.00 102 LEU A O 1
ATOM 826 N N . MET A 1 103 ? 8.061 -7.910 0.405 1.00 92.31 103 MET A N 1
ATOM 827 C CA . MET A 1 103 ? 6.960 -6.951 0.479 1.00 92.31 103 MET A CA 1
ATOM 828 C C . MET A 1 103 ? 5.776 -7.503 1.274 1.00 92.31 103 MET A C 1
ATOM 830 O O . MET A 1 103 ? 5.203 -6.808 2.116 1.00 92.31 103 MET A O 1
ATOM 834 N N . TRP A 1 104 ? 5.433 -8.770 1.036 1.00 92.62 104 TRP A N 1
ATOM 835 C CA . TRP A 1 104 ? 4.350 -9.434 1.748 1.00 92.62 104 TRP A CA 1
ATOM 836 C C . TRP A 1 104 ? 4.652 -9.572 3.246 1.00 92.62 104 TRP A C 1
ATOM 838 O O . TRP A 1 104 ? 3.827 -9.189 4.077 1.00 92.62 104 TRP A O 1
ATOM 848 N N . ILE A 1 105 ? 5.853 -10.050 3.597 1.00 95.00 105 ILE A N 1
ATOM 849 C CA . ILE A 1 105 ? 6.286 -10.196 4.994 1.00 95.00 105 ILE A CA 1
ATOM 850 C C . ILE A 1 105 ? 6.353 -8.831 5.684 1.00 95.00 105 ILE A C 1
ATOM 852 O O . ILE A 1 105 ? 5.850 -8.690 6.798 1.00 95.00 105 ILE A O 1
ATOM 856 N N . ALA A 1 106 ? 6.922 -7.811 5.035 1.00 94.06 106 ALA A N 1
ATOM 857 C CA . ALA A 1 106 ? 6.991 -6.464 5.594 1.00 94.06 106 ALA A CA 1
ATOM 858 C C . ALA A 1 106 ? 5.590 -5.924 5.909 1.00 94.06 106 ALA A C 1
ATOM 860 O O . ALA A 1 106 ? 5.344 -5.449 7.021 1.00 94.06 106 ALA A O 1
ATOM 861 N N . ASN A 1 107 ? 4.642 -6.080 4.979 1.00 92.81 107 ASN A N 1
ATOM 862 C CA . ASN A 1 107 ? 3.275 -5.635 5.206 1.00 92.81 107 ASN A CA 1
ATOM 863 C C . ASN A 1 107 ? 2.567 -6.422 6.325 1.00 92.81 107 ASN A C 1
ATOM 865 O O . ASN A 1 107 ? 1.804 -5.867 7.123 1.00 92.81 107 ASN A O 1
ATOM 869 N N . PHE A 1 108 ? 2.855 -7.717 6.440 1.00 93.56 108 PHE A N 1
ATOM 870 C CA . PHE A 1 108 ? 2.355 -8.544 7.533 1.00 93.56 108 PHE A CA 1
ATOM 871 C C . PHE A 1 108 ? 2.895 -8.098 8.898 1.00 93.56 108 PHE A C 1
ATOM 873 O O . PHE A 1 108 ? 2.121 -7.960 9.848 1.00 93.56 108 PHE A O 1
ATOM 880 N N . ILE A 1 109 ? 4.193 -7.798 8.992 1.00 95.06 109 ILE A N 1
ATOM 881 C CA . ILE A 1 109 ? 4.834 -7.306 10.219 1.00 95.06 109 ILE A CA 1
ATOM 882 C C . ILE A 1 109 ? 4.219 -5.971 10.657 1.00 95.06 109 ILE A C 1
ATOM 884 O O . ILE A 1 109 ? 3.875 -5.804 11.827 1.00 95.06 109 ILE A O 1
ATOM 888 N N . ILE A 1 110 ? 4.019 -5.028 9.734 1.00 93.94 110 ILE A N 1
ATOM 889 C CA . ILE A 1 110 ? 3.396 -3.727 10.039 1.00 93.94 110 ILE A CA 1
ATOM 890 C C . ILE A 1 110 ? 1.956 -3.923 10.520 1.00 93.94 110 ILE A C 1
ATOM 892 O O . ILE A 1 110 ? 1.558 -3.356 11.537 1.00 93.94 110 ILE A O 1
ATOM 896 N N . SER A 1 111 ? 1.199 -4.794 9.850 1.00 93.00 111 SER A N 1
ATOM 897 C CA . SER A 1 111 ? -0.177 -5.130 10.230 1.00 93.00 111 SER A CA 1
ATOM 898 C C . SER A 1 111 ? -0.266 -5.723 11.636 1.00 93.00 111 SER A C 1
ATOM 900 O O . SER A 1 111 ? -1.147 -5.350 12.413 1.00 93.00 111 SER A O 1
ATOM 902 N N . MET A 1 112 ? 0.665 -6.610 11.993 1.00 93.06 112 MET A N 1
ATOM 903 C CA . MET A 1 112 ? 0.771 -7.178 13.338 1.00 93.06 112 MET A CA 1
ATOM 904 C C . MET A 1 112 ? 1.103 -6.110 14.383 1.00 93.06 112 MET A C 1
ATOM 906 O O . MET A 1 112 ? 0.416 -6.025 15.404 1.00 93.06 112 MET A O 1
ATOM 910 N N . ASN A 1 113 ? 2.093 -5.256 14.107 1.00 92.12 113 ASN A N 1
ATOM 911 C CA . ASN A 1 113 ? 2.483 -4.162 15.000 1.00 92.12 113 ASN A CA 1
ATOM 912 C C . ASN A 1 113 ? 1.309 -3.211 15.265 1.00 92.12 113 ASN A C 1
ATOM 914 O O . ASN A 1 113 ? 0.972 -2.933 16.417 1.00 92.12 113 ASN A O 1
ATOM 918 N N . CYS A 1 114 ? 0.610 -2.780 14.215 1.00 89.69 114 CYS A N 1
ATOM 919 C CA . CYS A 1 114 ? -0.561 -1.923 14.356 1.00 89.69 114 CYS A CA 1
ATOM 920 C C . CYS A 1 114 ? -1.709 -2.636 15.090 1.00 89.69 114 CYS A C 1
ATOM 922 O O . CYS A 1 114 ? -2.349 -2.039 15.952 1.00 89.69 114 CYS A O 1
ATOM 924 N N . LYS A 1 115 ? -1.959 -3.924 14.826 1.00 90.56 115 LYS A N 1
ATOM 925 C CA . LYS A 1 115 ? -2.996 -4.687 15.538 1.00 90.56 115 LYS A CA 1
ATOM 926 C C . LYS A 1 115 ? -2.724 -4.765 17.040 1.00 90.56 115 LYS A C 1
ATOM 928 O O . LYS A 1 115 ? -3.661 -4.623 17.831 1.00 90.56 115 LYS A O 1
ATOM 933 N N . PHE A 1 116 ? -1.475 -5.015 17.428 1.00 90.12 116 PHE A N 1
ATOM 934 C CA . PHE A 1 116 ? -1.081 -5.113 18.830 1.00 90.12 116 PHE A CA 1
ATOM 935 C C . PHE A 1 116 ? -1.270 -3.775 19.552 1.00 90.12 116 PHE A C 1
ATOM 937 O O . PHE A 1 116 ? -1.920 -3.723 20.597 1.00 90.12 116 PHE A O 1
ATOM 944 N N . LEU A 1 117 ? -0.810 -2.683 18.936 1.00 87.75 117 LEU A N 1
ATOM 945 C CA . LEU A 1 117 ? -0.977 -1.333 19.473 1.00 87.75 117 LEU A CA 1
ATOM 946 C C . LEU A 1 117 ? -2.457 -0.920 19.576 1.00 87.75 117 LEU A C 1
ATOM 948 O O . LEU A 1 117 ? -2.856 -0.302 20.567 1.00 87.75 117 LEU A O 1
ATOM 952 N N . LEU A 1 118 ? -3.297 -1.295 18.598 1.00 86.06 118 LEU A N 1
ATOM 953 C CA . LEU A 1 118 ? -4.746 -1.042 18.644 1.00 86.06 118 LEU A CA 1
ATOM 954 C C . LEU A 1 118 ? -5.395 -1.808 19.797 1.00 86.06 118 LEU A C 1
ATOM 956 O O . LEU A 1 118 ? -6.198 -1.251 20.536 1.0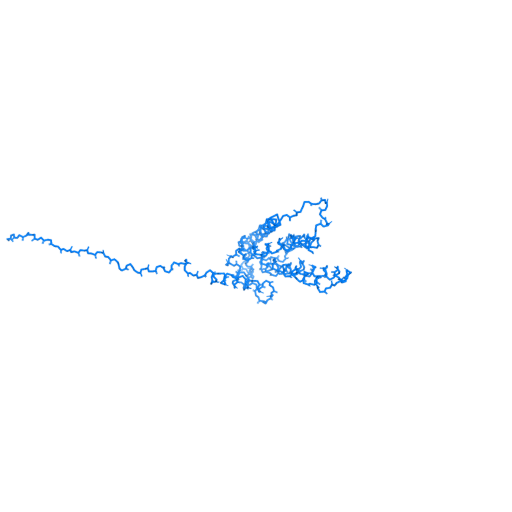0 86.06 118 LEU A O 1
ATOM 960 N N . LYS A 1 119 ? -5.031 -3.081 19.989 1.00 87.25 119 LYS A N 1
ATOM 961 C CA . LYS A 1 119 ? -5.571 -3.899 21.082 1.00 87.25 119 LYS A CA 1
ATOM 962 C C . LYS A 1 119 ? -5.241 -3.292 22.448 1.00 87.25 119 LYS A C 1
ATOM 964 O O . LYS A 1 119 ? -6.131 -3.232 23.291 1.00 87.25 119 LYS A O 1
ATOM 969 N N . ASN A 1 120 ? -4.000 -2.843 22.645 1.00 86.69 120 ASN A N 1
ATOM 970 C CA . ASN A 1 120 ? -3.583 -2.229 23.904 1.00 86.69 120 ASN A CA 1
ATOM 971 C C . ASN A 1 120 ? -4.328 -0.909 24.168 1.00 86.69 120 ASN A C 1
ATOM 973 O O . ASN A 1 120 ? -4.852 -0.700 25.256 1.00 86.69 120 ASN A O 1
ATOM 977 N N . SER A 1 121 ? -4.465 -0.063 23.143 1.00 82.81 121 SER A N 1
ATOM 978 C CA . SER A 1 121 ? -5.204 1.205 23.247 1.00 82.81 121 SER A CA 1
ATOM 979 C C . SER A 1 121 ? -6.687 0.991 23.577 1.00 82.81 121 SER A C 1
ATOM 981 O O . SER A 1 121 ? -7.236 1.693 24.420 1.00 82.81 121 SER A O 1
ATOM 983 N N . ASN A 1 122 ? -7.323 -0.017 22.971 1.00 82.50 122 ASN A N 1
ATOM 984 C CA . ASN A 1 122 ? -8.713 -0.373 23.266 1.00 82.50 122 ASN A CA 1
ATOM 985 C C . ASN A 1 122 ? -8.883 -0.911 24.693 1.00 82.50 122 ASN A C 1
ATOM 987 O O . ASN A 1 122 ? -9.899 -0.642 25.325 1.00 82.50 122 ASN A O 1
ATOM 991 N N . PHE A 1 123 ? -7.922 -1.701 25.184 1.00 83.12 123 PHE A N 1
ATOM 992 C CA . PHE A 1 123 ? -7.971 -2.264 26.533 1.00 83.12 123 PHE A CA 1
ATOM 993 C C . PHE A 1 123 ? -7.892 -1.170 27.601 1.00 83.12 123 PHE A C 1
ATOM 995 O O . PHE A 1 123 ? -8.716 -1.159 28.511 1.00 83.12 123 PHE A O 1
ATOM 1002 N N . GLU A 1 124 ? -6.956 -0.230 27.450 1.00 81.19 124 GLU A N 1
ATOM 1003 C CA . GLU A 1 124 ? -6.832 0.920 28.353 1.00 81.1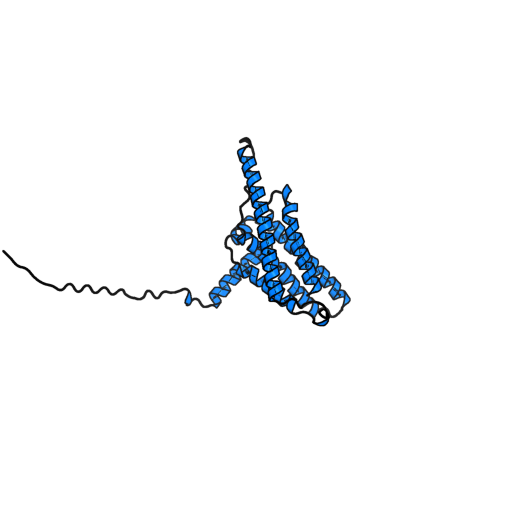9 124 GLU A CA 1
ATOM 1004 C C . GLU A 1 124 ? -8.117 1.757 28.379 1.00 81.19 124 GLU A C 1
ATOM 1006 O O . GLU A 1 124 ? -8.638 2.044 29.453 1.00 81.19 124 GLU A O 1
ATOM 1011 N N . GLN A 1 125 ? -8.710 2.031 27.213 1.00 78.31 125 GLN A N 1
ATOM 1012 C CA . GLN A 1 125 ? -9.971 2.767 27.129 1.00 78.31 125 GLN A CA 1
ATOM 1013 C C . GLN A 1 125 ? -11.133 2.050 27.844 1.00 78.31 125 GLN A C 1
ATOM 1015 O O . GLN A 1 125 ? -11.932 2.687 28.526 1.00 78.31 125 GLN A O 1
ATOM 1020 N N . ILE A 1 126 ? -11.247 0.724 27.705 1.00 77.38 126 ILE A N 1
ATOM 1021 C CA . ILE A 1 126 ? -12.290 -0.064 28.387 1.00 77.38 126 ILE A CA 1
ATOM 1022 C C . ILE A 1 126 ? -12.103 -0.006 29.906 1.00 77.38 126 ILE A C 1
ATOM 1024 O O . ILE A 1 126 ? -13.082 0.119 30.649 1.00 77.38 126 ILE A O 1
ATOM 1028 N N . LEU A 1 127 ? -10.854 -0.077 30.364 1.00 80.44 127 LEU A N 1
ATOM 1029 C CA . LEU A 1 127 ? -10.521 -0.024 31.780 1.00 80.44 127 LEU A CA 1
ATOM 1030 C C . LEU A 1 127 ? -10.887 1.346 32.373 1.00 80.44 127 LEU A C 1
ATOM 1032 O O . LEU A 1 127 ? -11.580 1.391 33.385 1.00 80.44 127 LEU A O 1
ATOM 1036 N N . GLU A 1 128 ? -10.562 2.447 31.691 1.00 78.88 128 GLU A N 1
ATOM 1037 C CA . GLU A 1 128 ? -10.972 3.803 32.091 1.00 78.88 128 GLU A CA 1
ATOM 1038 C C . GLU A 1 128 ? -12.498 3.961 32.162 1.00 78.88 128 GLU A C 1
ATOM 1040 O O . GLU A 1 128 ? -13.014 4.487 33.146 1.00 78.88 128 GLU A O 1
ATOM 1045 N N . THR A 1 129 ? -13.248 3.435 31.185 1.00 73.19 129 THR A N 1
ATOM 1046 C CA . THR A 1 129 ? -14.724 3.488 31.227 1.00 73.19 129 THR A CA 1
ATOM 1047 C C . THR A 1 129 ? -15.355 2.631 32.325 1.00 73.19 129 THR A C 1
ATOM 1049 O O . THR A 1 129 ? -16.493 2.883 32.703 1.00 73.19 129 THR A O 1
ATOM 1052 N N . SER A 1 130 ? -14.645 1.617 32.831 1.00 74.50 130 SER A N 1
ATOM 1053 C CA . SER A 1 130 ? -15.157 0.728 33.886 1.00 74.50 130 SER A CA 1
ATOM 1054 C C . SER A 1 130 ? -14.963 1.310 35.290 1.00 74.50 130 SER A C 1
ATOM 1056 O O . SER A 1 130 ? -15.712 0.967 36.200 1.00 74.50 130 SER A O 1
ATOM 1058 N N . PHE A 1 131 ? -13.961 2.177 35.465 1.00 80.12 131 PHE A N 1
ATOM 1059 C CA . PHE A 1 131 ? -13.664 2.864 36.726 1.00 80.12 131 PHE A CA 1
ATOM 1060 C C . PHE A 1 131 ? -14.155 4.326 36.756 1.00 80.12 131 PHE A C 1
ATOM 1062 O O . PHE A 1 131 ? -14.188 4.928 37.828 1.00 80.12 131 PHE A O 1
ATOM 1069 N N . GLY A 1 132 ? -14.514 4.905 35.605 1.00 65.12 132 GLY A N 1
ATOM 1070 C CA . GLY A 1 132 ? -14.972 6.288 35.466 1.00 65.12 132 GLY A CA 1
ATOM 1071 C C . GLY A 1 132 ? -16.440 6.507 35.848 1.00 65.12 132 GLY A C 1
ATOM 1072 O O . GLY A 1 132 ? -17.316 5.715 35.511 1.00 65.12 132 GLY A O 1
ATOM 1073 N N . ASP A 1 133 ? -16.694 7.619 36.538 1.00 62.56 133 ASP A N 1
ATOM 1074 C CA . ASP A 1 133 ? -18.004 8.060 37.027 1.00 62.56 133 ASP A CA 1
ATOM 1075 C C . ASP A 1 133 ? -19.000 8.340 35.875 1.00 62.56 133 ASP A C 1
ATOM 1077 O O . ASP A 1 133 ? -18.618 8.836 34.811 1.00 62.56 133 ASP A O 1
ATOM 1081 N N . SER A 1 134 ? -20.293 8.065 36.081 1.00 60.06 134 SER A N 1
ATOM 1082 C CA . SER A 1 134 ? -21.335 7.967 35.033 1.00 60.06 134 SER A CA 1
ATOM 1083 C C . SER A 1 134 ? -21.687 9.265 34.280 1.00 60.06 134 SER A C 1
ATOM 1085 O O . SER A 1 134 ? -22.601 9.267 33.457 1.00 60.06 134 SER A O 1
ATOM 1087 N N . ASN A 1 135 ? -20.985 10.370 34.540 1.00 58.09 135 ASN A N 1
ATOM 1088 C CA . ASN A 1 135 ? -21.281 11.700 33.994 1.00 58.09 135 ASN A CA 1
ATOM 1089 C C . ASN A 1 135 ? -20.358 12.132 32.833 1.00 58.09 135 ASN A C 1
ATOM 1091 O O . ASN A 1 135 ? -20.384 13.298 32.437 1.00 58.09 135 ASN A O 1
ATOM 1095 N N . GLN A 1 136 ? -19.540 11.234 32.269 1.00 66.25 136 GLN A N 1
ATOM 1096 C CA . GLN A 1 136 ? -18.679 11.552 31.120 1.00 66.25 136 GLN A CA 1
ATOM 1097 C C . GLN A 1 136 ? -19.368 11.326 29.762 1.00 66.25 136 GLN A C 1
ATOM 1099 O O . GLN A 1 136 ? -20.078 10.344 29.548 1.00 66.25 136 GLN A O 1
ATOM 1104 N N . LEU A 1 137 ? -19.118 12.258 28.830 1.00 62.03 137 LEU A N 1
ATOM 1105 C CA . LEU A 1 137 ? -19.497 12.189 27.412 1.00 62.03 137 LEU A CA 1
ATOM 1106 C C . LEU A 1 137 ? -19.096 10.834 26.791 1.00 62.03 137 LEU A C 1
ATOM 1108 O O . LEU A 1 137 ? -18.075 10.267 27.185 1.00 62.03 137 LEU A O 1
ATOM 1112 N N . PRO A 1 138 ? -19.846 10.313 25.800 1.00 55.09 138 PRO A N 1
ATOM 1113 C CA . PRO A 1 138 ? -19.599 8.985 25.249 1.00 55.09 138 PRO A CA 1
ATOM 1114 C C . PRO A 1 138 ? -18.182 8.887 24.675 1.00 55.09 138 PRO A C 1
ATOM 1116 O O . PRO A 1 138 ? -17.841 9.543 23.689 1.00 55.09 138 PRO A O 1
ATOM 1119 N N . VAL A 1 139 ? -17.351 8.046 25.293 1.00 64.25 139 VAL A N 1
ATOM 1120 C CA . VAL A 1 139 ? -15.975 7.825 24.848 1.00 64.25 139 VAL A CA 1
ATOM 1121 C C . VAL A 1 139 ? -16.003 7.136 23.479 1.00 64.25 139 VAL A C 1
ATOM 1123 O O . VAL A 1 139 ? -16.720 6.154 23.268 1.00 64.25 139 VAL A O 1
ATOM 1126 N N . LYS A 1 140 ? -15.238 7.665 22.517 1.00 61.84 140 LYS A N 1
ATOM 1127 C CA . LYS A 1 140 ? -15.186 7.173 21.132 1.00 61.84 140 LYS A CA 1
ATOM 1128 C C . LYS A 1 140 ? -14.708 5.721 21.096 1.00 61.84 140 LYS A C 1
ATOM 1130 O O . LYS A 1 140 ? -13.509 5.479 21.164 1.00 61.84 140 LYS A O 1
ATOM 1135 N N . ARG A 1 141 ? -15.616 4.750 20.972 1.00 61.69 141 ARG A N 1
ATOM 1136 C CA . ARG A 1 141 ? -15.270 3.319 20.922 1.00 61.69 141 ARG A CA 1
ATOM 1137 C C . ARG A 1 141 ? -14.380 3.026 19.709 1.00 61.69 141 ARG A C 1
ATOM 1139 O O . ARG A 1 141 ? -14.857 3.062 18.575 1.00 61.69 141 ARG A O 1
ATOM 1146 N N . LEU A 1 142 ? -13.110 2.697 19.944 1.00 69.88 142 LEU A N 1
ATOM 1147 C CA . LEU A 1 142 ? -12.198 2.270 18.883 1.00 69.88 142 LEU A CA 1
ATOM 1148 C C . LEU A 1 142 ? -12.688 0.947 18.263 1.00 69.88 142 LEU A C 1
ATOM 1150 O O . LEU A 1 142 ? -12.905 -0.051 18.958 1.00 69.88 142 LEU A O 1
ATOM 1154 N N . ARG A 1 143 ? -12.850 0.912 16.934 1.00 70.44 143 ARG A N 1
ATOM 1155 C CA . ARG A 1 143 ? -13.280 -0.297 16.221 1.00 70.44 143 ARG A CA 1
ATOM 1156 C C . ARG A 1 143 ? -12.113 -1.280 16.133 1.00 70.44 143 ARG A C 1
ATOM 1158 O O . ARG A 1 143 ? -11.023 -0.948 15.673 1.00 70.44 143 ARG A O 1
ATOM 1165 N N . GLN A 1 144 ? -12.340 -2.527 16.536 1.00 72.38 144 GLN A N 1
ATOM 1166 C CA . GLN A 1 144 ? -11.316 -3.563 16.456 1.00 72.38 144 GLN A CA 1
ATOM 1167 C C . GLN A 1 144 ? -11.209 -4.105 15.020 1.00 72.38 144 GLN A C 1
ATOM 1169 O O . GLN A 1 144 ? -12.035 -4.901 14.589 1.00 72.38 144 GLN A O 1
ATOM 1174 N N . MET A 1 145 ? -10.176 -3.700 14.280 1.00 81.62 145 MET A N 1
ATOM 1175 C CA . MET A 1 145 ? -9.900 -4.243 12.941 1.00 81.62 145 MET A CA 1
ATOM 1176 C C . MET A 1 145 ? -9.177 -5.588 13.013 1.00 81.62 145 MET A C 1
ATOM 1178 O O . MET A 1 145 ? -8.324 -5.783 13.881 1.00 81.62 145 MET A O 1
ATOM 1182 N N . SER A 1 146 ? -9.478 -6.530 12.121 1.00 87.12 146 SER A N 1
ATOM 1183 C CA . SER A 1 146 ? -8.738 -7.797 12.016 1.00 87.12 146 SER A CA 1
ATOM 1184 C C . SER A 1 146 ? -7.353 -7.595 11.377 1.00 87.12 146 SER A C 1
ATOM 1186 O O . SER A 1 146 ? -7.110 -6.601 10.697 1.00 87.12 146 SER A O 1
ATOM 1188 N N . ILE A 1 147 ? -6.428 -8.539 11.585 1.00 88.31 147 ILE A N 1
ATOM 1189 C CA . ILE A 1 147 ? -5.080 -8.478 10.981 1.00 88.31 147 ILE A CA 1
ATOM 1190 C C . ILE A 1 147 ? -5.178 -8.483 9.453 1.00 88.31 147 ILE A C 1
ATOM 1192 O O . ILE A 1 147 ? -4.473 -7.733 8.792 1.00 88.31 147 ILE A O 1
ATOM 1196 N N . PHE A 1 148 ? -6.096 -9.275 8.896 1.00 88.38 148 PHE A N 1
ATOM 1197 C CA . PHE A 1 148 ? -6.320 -9.343 7.453 1.00 88.38 148 PHE A CA 1
ATOM 1198 C C . PHE A 1 148 ? -6.904 -8.050 6.885 1.00 88.38 148 PHE A C 1
ATOM 1200 O O . PHE A 1 148 ? -6.536 -7.658 5.784 1.00 88.38 148 PHE A O 1
ATOM 1207 N N . GLN A 1 149 ? -7.758 -7.353 7.640 1.00 89.06 149 GLN A N 1
ATOM 1208 C CA . GLN A 1 149 ? -8.258 -6.031 7.252 1.00 89.06 149 GLN A CA 1
ATOM 1209 C C . GLN A 1 149 ? -7.124 -5.002 7.206 1.00 89.06 149 GLN A C 1
ATOM 1211 O O . GLN A 1 149 ? -7.044 -4.246 6.244 1.00 89.06 149 GLN A O 1
ATOM 1216 N N . LEU A 1 150 ? -6.214 -5.020 8.189 1.00 89.94 150 LEU A N 1
ATOM 1217 C CA . LEU A 1 150 ? -5.009 -4.180 8.183 1.00 89.94 150 LEU A CA 1
ATOM 1218 C C . LEU A 1 150 ? -4.067 -4.535 7.029 1.00 89.94 150 LEU A C 1
ATOM 1220 O O . LEU A 1 150 ? -3.607 -3.647 6.320 1.00 89.94 150 LEU A O 1
ATOM 1224 N N . LEU A 1 151 ? -3.828 -5.825 6.799 1.00 91.19 151 LEU A N 1
ATOM 1225 C CA . LEU A 1 151 ? -2.980 -6.298 5.706 1.00 91.19 151 LEU A CA 1
ATOM 1226 C C . LEU A 1 151 ? -3.508 -5.807 4.355 1.00 91.19 151 LEU A C 1
ATOM 1228 O O . LEU A 1 151 ? -2.748 -5.323 3.519 1.00 91.19 151 LEU A O 1
ATOM 1232 N N . CYS A 1 152 ? -4.826 -5.871 4.182 1.00 88.75 152 CYS A N 1
ATOM 1233 C CA . CYS A 1 152 ? -5.525 -5.373 3.010 1.00 88.75 152 CYS A CA 1
ATOM 1234 C C . CYS A 1 152 ? -5.405 -3.844 2.876 1.00 88.75 152 CYS A C 1
ATOM 1236 O O . CYS A 1 152 ? -5.058 -3.350 1.808 1.00 88.75 152 CYS A O 1
ATOM 1238 N N . LEU A 1 153 ? -5.615 -3.101 3.969 1.00 88.88 153 LEU A N 1
ATOM 1239 C CA . LEU A 1 153 ? -5.504 -1.639 4.049 1.00 88.88 153 LEU A CA 1
ATOM 1240 C C . LEU A 1 153 ? -4.138 -1.134 3.565 1.00 88.88 153 LEU A C 1
ATOM 1242 O O . LEU A 1 153 ? -4.041 -0.351 2.619 1.00 88.88 153 LEU A O 1
ATOM 1246 N N . PHE A 1 154 ? -3.075 -1.627 4.196 1.00 90.06 154 PHE A N 1
ATOM 1247 C CA . PHE A 1 154 ? -1.707 -1.279 3.839 1.00 90.06 154 PHE A CA 1
ATOM 1248 C C . PHE A 1 154 ? -1.348 -1.799 2.442 1.00 90.06 154 PHE A C 1
ATOM 1250 O O . PHE A 1 154 ? -0.631 -1.140 1.695 1.00 90.06 154 PHE A O 1
ATOM 1257 N N . GLY A 1 155 ? -1.916 -2.931 2.030 1.00 91.62 155 GLY A N 1
ATOM 1258 C CA . GLY A 1 155 ? -1.783 -3.438 0.672 1.00 91.62 155 GLY A CA 1
ATOM 1259 C C . GLY A 1 155 ? -2.360 -2.511 -0.393 1.00 91.62 155 GLY A C 1
ATOM 1260 O O . GLY A 1 155 ? -1.688 -2.233 -1.379 1.00 91.62 155 GLY A O 1
ATOM 1261 N N . TYR A 1 156 ? -3.556 -1.961 -0.187 1.00 89.56 156 TYR A N 1
ATOM 1262 C CA . TYR A 1 156 ? -4.129 -0.996 -1.127 1.00 89.56 156 TYR A CA 1
ATOM 1263 C C . TYR A 1 156 ? -3.373 0.331 -1.141 1.00 89.56 156 TYR A C 1
ATOM 1265 O O . TYR A 1 156 ? -3.284 0.963 -2.191 1.00 89.56 156 TYR A O 1
ATOM 1273 N N . SER A 1 157 ? -2.760 0.738 -0.025 1.00 90.88 157 SER A N 1
ATOM 1274 C CA . SER A 1 157 ? -1.896 1.927 -0.012 1.00 90.88 157 SER A CA 1
ATOM 1275 C C . SER A 1 157 ? -0.667 1.790 -0.933 1.00 90.88 157 SER A C 1
ATOM 1277 O O . SER A 1 157 ? -0.130 2.791 -1.405 1.00 90.88 157 SER A O 1
ATOM 1279 N N . MET A 1 158 ? -0.281 0.558 -1.293 1.00 91.94 158 MET A N 1
ATOM 1280 C CA . MET A 1 158 ? 0.808 0.274 -2.240 1.00 91.94 158 MET A CA 1
ATOM 1281 C C . MET A 1 158 ? 0.422 0.507 -3.708 1.00 91.94 158 MET A C 1
ATOM 1283 O O . MET A 1 158 ? 1.287 0.511 -4.590 1.00 91.94 158 MET A O 1
ATOM 1287 N N . ALA A 1 1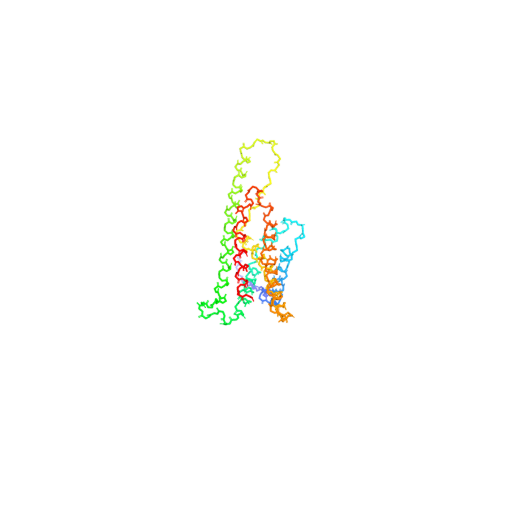59 ? -0.850 0.798 -3.983 1.00 92.38 159 ALA A N 1
ATOM 1288 C CA . ALA A 1 159 ? -1.278 1.289 -5.285 1.00 92.38 159 ALA A CA 1
ATOM 1289 C C . ALA A 1 159 ? -0.645 2.646 -5.633 1.00 92.38 159 ALA A C 1
ATOM 1291 O O . ALA A 1 159 ? -0.303 2.887 -6.789 1.00 92.38 159 ALA A O 1
ATOM 1292 N N . ILE A 1 160 ? -0.446 3.520 -4.640 1.00 93.31 160 ILE A N 1
ATOM 1293 C CA . ILE A 1 160 ? 0.096 4.866 -4.862 1.00 93.31 160 ILE A CA 1
ATOM 1294 C C . ILE A 1 160 ? 1.572 4.802 -5.320 1.00 93.31 160 ILE A C 1
ATOM 1296 O O . ILE A 1 160 ? 1.873 5.376 -6.370 1.00 93.31 160 ILE A O 1
ATOM 1300 N N . PRO A 1 161 ? 2.479 4.047 -4.655 1.00 93.69 161 PRO A N 1
ATOM 1301 C CA . PRO A 1 161 ? 3.819 3.787 -5.183 1.00 93.69 161 PRO A CA 1
ATOM 1302 C C . PRO A 1 161 ? 3.809 3.101 -6.553 1.00 93.69 161 PRO A C 1
ATOM 1304 O O . PRO A 1 161 ? 4.631 3.435 -7.401 1.00 93.69 161 PRO A O 1
ATOM 1307 N N . SER A 1 162 ? 2.865 2.186 -6.808 1.00 92.75 162 SER A N 1
ATOM 1308 C CA . SER A 1 162 ? 2.747 1.507 -8.111 1.00 92.75 162 SER A CA 1
ATOM 1309 C C . SER A 1 162 ? 2.478 2.500 -9.250 1.00 92.75 162 SER A C 1
ATOM 1311 O O . SER A 1 162 ? 3.126 2.447 -10.295 1.00 92.75 162 SER A O 1
ATOM 1313 N N . ILE A 1 163 ? 1.574 3.460 -9.029 1.00 92.12 163 ILE A N 1
ATOM 1314 C CA . ILE A 1 163 ? 1.313 4.554 -9.974 1.00 92.12 163 ILE A CA 1
ATOM 1315 C C . ILE A 1 163 ? 2.545 5.460 -10.095 1.00 92.12 163 ILE A C 1
ATOM 1317 O O . ILE A 1 163 ? 2.927 5.817 -11.205 1.00 92.12 163 ILE A O 1
ATOM 1321 N N . GLY A 1 164 ? 3.213 5.778 -8.982 1.00 92.75 164 GLY A N 1
ATOM 1322 C CA . GLY A 1 164 ? 4.455 6.556 -8.985 1.00 92.75 164 GLY A CA 1
ATOM 1323 C C . GLY A 1 164 ? 5.542 5.940 -9.872 1.00 92.75 164 GLY A C 1
ATOM 1324 O O . GLY A 1 164 ? 6.117 6.636 -10.706 1.00 92.75 164 GLY A O 1
ATOM 1325 N N . ILE A 1 165 ? 5.772 4.627 -9.763 1.00 91.81 165 ILE A N 1
ATOM 1326 C CA . ILE A 1 165 ? 6.742 3.890 -10.590 1.00 91.81 165 ILE A CA 1
ATOM 1327 C C . ILE A 1 165 ? 6.360 3.934 -12.075 1.00 91.81 165 ILE A C 1
ATOM 1329 O O . ILE A 1 165 ? 7.232 4.147 -12.920 1.00 91.81 165 ILE A O 1
ATOM 1333 N N . LEU A 1 166 ? 5.073 3.770 -12.410 1.00 91.25 166 LEU A N 1
ATOM 1334 C CA . LEU A 1 166 ? 4.601 3.919 -13.793 1.00 91.25 166 LEU A CA 1
ATOM 1335 C C . LEU A 1 166 ? 4.926 5.304 -14.344 1.00 91.25 166 LEU A C 1
ATOM 1337 O O . LEU A 1 166 ? 5.481 5.406 -15.436 1.00 91.25 166 LEU A O 1
ATOM 1341 N N . VAL A 1 167 ? 4.627 6.362 -13.585 1.00 91.19 167 VAL A N 1
ATOM 1342 C CA . VAL A 1 167 ? 4.896 7.735 -14.027 1.00 91.19 167 VAL A CA 1
ATOM 1343 C C . VAL A 1 167 ? 6.397 7.987 -14.167 1.00 91.19 167 VAL A C 1
ATOM 1345 O O . VAL A 1 167 ? 6.798 8.622 -15.135 1.00 91.19 167 VAL A O 1
ATOM 1348 N N . ILE A 1 168 ? 7.241 7.447 -13.282 1.00 90.12 168 ILE A N 1
ATOM 1349 C CA . ILE A 1 168 ? 8.705 7.550 -13.405 1.00 90.12 168 ILE A CA 1
ATOM 1350 C C . ILE A 1 168 ? 9.191 6.887 -14.700 1.00 90.12 168 ILE A C 1
ATOM 1352 O O . ILE A 1 168 ? 9.961 7.493 -15.444 1.00 90.12 168 ILE A O 1
ATOM 1356 N N . LYS A 1 169 ? 8.709 5.677 -15.017 1.00 87.00 169 LYS A N 1
ATOM 1357 C CA . LYS A 1 169 ? 9.075 4.982 -16.264 1.00 87.00 169 LYS A CA 1
ATOM 1358 C C . LYS A 1 169 ? 8.590 5.724 -17.510 1.00 87.00 169 LYS A C 1
ATOM 1360 O O . LYS A 1 169 ? 9.328 5.819 -18.486 1.00 87.00 169 LYS A O 1
ATOM 1365 N N . ILE A 1 170 ? 7.377 6.276 -17.476 1.00 88.25 170 ILE A N 1
ATOM 1366 C CA . ILE A 1 170 ? 6.830 7.082 -18.576 1.00 88.25 170 ILE A CA 1
ATOM 1367 C C . ILE A 1 170 ? 7.618 8.393 -18.731 1.00 88.25 170 ILE A C 1
ATOM 1369 O O . ILE A 1 170 ? 7.975 8.763 -19.847 1.00 88.25 170 ILE A O 1
ATOM 1373 N N . SER A 1 171 ? 7.947 9.070 -17.628 1.00 86.50 171 SER A N 1
ATOM 1374 C CA . SER A 1 171 ? 8.758 10.296 -17.630 1.00 86.50 171 SER A CA 1
ATOM 1375 C C . SER A 1 171 ? 10.171 10.036 -18.168 1.00 86.50 171 SER A C 1
ATOM 1377 O O . SER A 1 171 ? 10.674 10.817 -18.974 1.00 86.50 171 SER A O 1
ATOM 1379 N N . SER A 1 172 ? 10.768 8.881 -17.848 1.00 84.00 172 SER A N 1
ATOM 1380 C CA . SER A 1 172 ? 12.059 8.447 -18.404 1.00 84.00 172 SER A CA 1
ATOM 1381 C C . SER A 1 172 ? 12.051 8.322 -19.931 1.00 84.00 172 SER A C 1
ATOM 1383 O O . SER A 1 172 ? 13.064 8.578 -20.579 1.00 84.00 172 SER A O 1
ATOM 1385 N N . LEU A 1 173 ? 10.903 7.977 -20.521 1.00 82.94 173 LEU A N 1
ATOM 1386 C CA . LEU A 1 173 ? 10.746 7.901 -21.973 1.00 82.94 173 LEU A CA 1
ATOM 1387 C C . LEU A 1 173 ? 10.634 9.292 -22.618 1.00 82.94 173 LEU A C 1
ATOM 1389 O O . LEU A 1 173 ? 11.095 9.484 -23.743 1.00 82.94 173 LEU A O 1
ATOM 1393 N N . LEU A 1 174 ? 10.043 10.261 -21.913 1.00 81.44 174 LEU A N 1
ATOM 1394 C CA . LEU A 1 174 ? 9.808 11.621 -22.409 1.00 81.44 174 LEU A CA 1
ATOM 1395 C C . LEU A 1 174 ? 11.025 12.544 -22.244 1.00 81.44 174 LEU A C 1
ATOM 1397 O O . LEU A 1 174 ? 11.309 13.351 -23.131 1.00 81.44 174 LEU A O 1
ATOM 1401 N N . PHE A 1 175 ? 11.766 12.432 -21.140 1.00 78.62 175 PHE A N 1
ATOM 1402 C CA . PHE A 1 175 ? 12.880 13.326 -20.824 1.00 78.62 175 PHE A CA 1
ATOM 1403 C C . PHE A 1 175 ? 14.239 12.671 -21.102 1.00 78.62 175 PHE A C 1
ATOM 1405 O O . PHE A 1 175 ? 14.750 11.871 -20.327 1.00 78.62 175 PHE A O 1
ATOM 1412 N N . ARG A 1 176 ? 14.870 13.076 -22.213 1.00 68.88 176 ARG A N 1
ATOM 1413 C CA . ARG A 1 176 ? 16.204 12.613 -22.657 1.00 68.88 176 ARG A CA 1
ATOM 1414 C C . ARG A 1 176 ? 17.379 13.280 -21.914 1.00 68.88 176 ARG A C 1
ATOM 1416 O O . ARG A 1 176 ? 18.522 12.876 -22.099 1.00 68.88 176 ARG A O 1
ATOM 1423 N N . SER A 1 177 ? 17.131 14.331 -21.128 1.00 76.69 177 SER A N 1
ATOM 1424 C CA . SER A 1 177 ? 18.181 15.111 -20.451 1.00 76.69 177 SER A CA 1
ATOM 1425 C C . SER A 1 177 ? 18.526 14.526 -19.080 1.00 76.69 177 SER A C 1
ATOM 1427 O O . SER A 1 177 ? 17.676 14.484 -18.189 1.00 76.69 177 SER A O 1
ATOM 1429 N N . SER A 1 178 ? 19.785 14.119 -18.891 1.00 75.31 178 SER A N 1
ATOM 1430 C CA . SER A 1 178 ? 20.228 13.334 -17.729 1.00 75.31 178 SER A CA 1
ATOM 1431 C C . SER A 1 178 ? 20.038 14.032 -16.376 1.00 75.31 178 SER A C 1
ATOM 1433 O O . SER A 1 178 ? 19.687 13.378 -15.397 1.00 75.31 178 SER A O 1
ATOM 1435 N N . PHE A 1 179 ? 20.241 15.353 -16.296 1.00 80.44 179 PHE A N 1
ATOM 1436 C CA . PHE A 1 179 ? 20.156 16.077 -15.020 1.00 80.44 179 PHE A CA 1
ATOM 1437 C C . PHE A 1 179 ? 18.714 16.361 -14.586 1.00 80.44 179 PHE A C 1
ATOM 1439 O O . PHE A 1 179 ? 18.379 16.156 -13.422 1.00 80.44 179 PHE A O 1
ATOM 1446 N N . LEU A 1 180 ? 17.842 16.789 -15.506 1.00 78.69 180 LEU A N 1
ATOM 1447 C CA . LEU A 1 180 ? 16.432 17.061 -15.191 1.00 78.69 180 LEU A CA 1
ATOM 1448 C C . LEU A 1 180 ? 15.694 15.783 -14.783 1.00 78.69 180 LEU A C 1
ATOM 1450 O O . LEU A 1 180 ? 14.931 15.802 -13.821 1.00 78.69 180 LEU A O 1
ATOM 1454 N N . PHE A 1 181 ? 16.000 14.662 -15.441 1.00 84.56 181 PHE A N 1
ATOM 1455 C CA . PHE A 1 181 ? 15.429 13.365 -15.093 1.00 84.56 181 PHE A CA 1
ATOM 1456 C C . PHE A 1 181 ? 15.748 12.949 -13.646 1.00 84.56 181 PHE A C 1
ATOM 1458 O O . PHE A 1 181 ? 14.874 12.438 -12.952 1.00 84.56 181 PHE A O 1
ATOM 1465 N N . PHE A 1 182 ? 16.964 13.216 -13.151 1.00 86.44 182 PHE A N 1
ATOM 1466 C CA . PHE A 1 182 ? 17.344 12.882 -11.773 1.00 86.44 182 PHE A CA 1
ATOM 1467 C C . PHE A 1 182 ? 16.527 13.663 -10.731 1.00 86.44 182 PHE A C 1
ATOM 1469 O O . PHE A 1 182 ? 16.000 13.070 -9.785 1.00 86.44 182 PHE A O 1
ATOM 1476 N N . TYR A 1 183 ? 16.378 14.978 -10.918 1.00 86.81 183 TYR A N 1
ATOM 1477 C CA . TYR A 1 183 ? 15.598 15.819 -10.005 1.00 86.81 183 TYR A CA 1
ATOM 1478 C C . TYR A 1 183 ? 14.096 15.519 -10.075 1.00 86.81 183 TYR A C 1
ATOM 1480 O O . TYR A 1 183 ? 13.460 15.396 -9.026 1.00 86.81 183 TYR A O 1
ATOM 1488 N N . GLU A 1 184 ? 13.532 15.337 -11.275 1.00 86.75 184 GLU A N 1
ATOM 1489 C CA . GLU A 1 184 ? 12.122 14.953 -11.422 1.00 86.75 184 GLU A CA 1
ATOM 1490 C C . GLU A 1 184 ? 11.838 13.585 -10.798 1.00 86.75 184 GLU A C 1
ATOM 1492 O O . GLU A 1 184 ? 10.860 13.431 -10.067 1.00 86.75 184 GLU A O 1
ATOM 1497 N N . LYS A 1 185 ? 12.725 12.603 -11.001 1.00 88.38 185 LYS A N 1
ATOM 1498 C CA . LYS A 1 185 ? 12.614 11.280 -10.378 1.00 88.38 185 LYS A CA 1
ATOM 1499 C C . LYS A 1 185 ? 12.565 11.383 -8.853 1.00 88.38 185 LYS A C 1
ATOM 1501 O O . LYS A 1 185 ? 11.685 10.787 -8.236 1.00 88.38 185 LYS A O 1
ATOM 1506 N N . ILE A 1 186 ? 13.474 12.142 -8.233 1.00 90.44 186 ILE A N 1
ATOM 1507 C CA . ILE A 1 186 ? 13.488 12.330 -6.772 1.00 90.44 186 ILE A CA 1
ATOM 1508 C C . ILE A 1 186 ? 12.189 12.982 -6.288 1.00 90.44 186 ILE A C 1
ATOM 1510 O O . ILE A 1 186 ? 11.600 12.515 -5.312 1.00 90.44 186 ILE A O 1
ATOM 1514 N N . LEU A 1 187 ? 11.712 14.020 -6.979 1.00 91.50 187 LEU A N 1
ATOM 1515 C CA . LEU A 1 187 ? 10.470 14.707 -6.625 1.00 91.50 187 LEU A CA 1
ATOM 1516 C C . LEU A 1 187 ? 9.264 13.755 -6.678 1.00 91.50 187 LEU A C 1
ATOM 1518 O O . LEU A 1 187 ? 8.480 13.686 -5.729 1.00 91.50 187 LEU A O 1
ATOM 1522 N N . MET A 1 188 ? 9.153 12.962 -7.745 1.00 91.06 188 MET A N 1
ATOM 1523 C CA . MET A 1 188 ? 8.083 11.977 -7.911 1.00 91.06 188 MET A CA 1
ATOM 1524 C C . MET A 1 188 ? 8.126 10.883 -6.840 1.00 91.06 188 MET A C 1
ATOM 1526 O O . MET A 1 188 ? 7.082 10.501 -6.312 1.00 91.06 188 MET A O 1
ATOM 1530 N N . ILE A 1 189 ? 9.319 10.418 -6.461 1.00 92.94 189 ILE A N 1
ATOM 1531 C CA . ILE A 1 189 ? 9.500 9.431 -5.389 1.00 92.94 189 ILE A CA 1
ATOM 1532 C C . ILE A 1 189 ? 9.048 10.000 -4.038 1.00 92.94 189 ILE A C 1
ATOM 1534 O O . ILE A 1 189 ? 8.284 9.353 -3.323 1.00 92.94 189 ILE A O 1
ATOM 1538 N N . ILE A 1 190 ? 9.450 11.225 -3.693 1.00 93.88 190 ILE A N 1
ATOM 1539 C CA . ILE A 1 190 ? 9.060 11.850 -2.420 1.00 93.88 190 ILE A CA 1
ATOM 1540 C C . ILE A 1 190 ? 7.537 12.022 -2.342 1.00 93.88 190 ILE A C 1
ATOM 1542 O O . ILE A 1 190 ? 6.930 11.709 -1.317 1.00 93.88 190 ILE A O 1
ATOM 1546 N N . ILE A 1 191 ? 6.900 12.470 -3.426 1.00 93.50 191 ILE A N 1
ATOM 1547 C CA . ILE A 1 191 ? 5.454 12.707 -3.449 1.00 93.50 191 ILE A CA 1
ATOM 1548 C C . ILE A 1 191 ? 4.684 11.379 -3.438 1.00 93.50 191 ILE A C 1
ATOM 1550 O O . ILE A 1 191 ? 3.892 11.143 -2.526 1.00 93.50 191 ILE A O 1
ATOM 1554 N N . PHE A 1 192 ? 4.920 10.501 -4.417 1.00 93.06 192 PHE A N 1
ATOM 1555 C CA . PHE A 1 192 ? 4.097 9.306 -4.643 1.00 93.06 192 PHE A CA 1
ATOM 1556 C C . PHE A 1 192 ? 4.540 8.077 -3.845 1.00 93.06 192 PHE A C 1
ATOM 1558 O O . PHE A 1 192 ? 3.704 7.242 -3.519 1.00 93.06 192 PHE A O 1
ATOM 1565 N N . CYS A 1 193 ? 5.822 7.938 -3.508 1.00 92.31 193 CYS A N 1
ATOM 1566 C CA . CYS A 1 193 ? 6.318 6.753 -2.797 1.00 92.31 193 CYS A CA 1
ATOM 1567 C C . 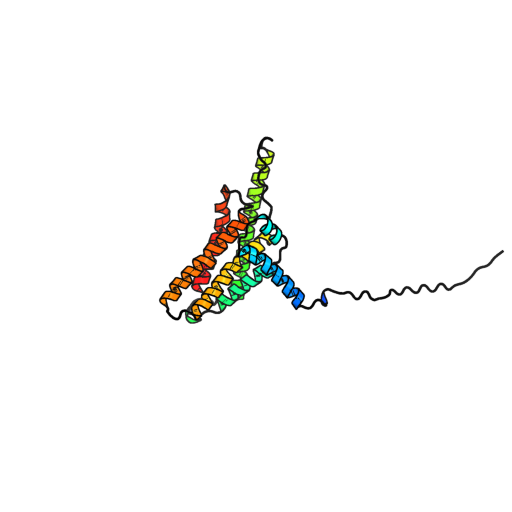CYS A 1 193 ? 6.487 6.979 -1.288 1.00 92.31 193 CYS A C 1
ATOM 1569 O O . CYS A 1 193 ? 6.506 6.002 -0.544 1.00 92.31 193 CYS A O 1
ATOM 1571 N N . PHE A 1 194 ? 6.572 8.235 -0.827 1.00 94.06 194 PHE A N 1
ATOM 1572 C CA . PHE A 1 194 ? 6.762 8.551 0.591 1.00 94.06 194 PHE A CA 1
ATOM 1573 C C . PHE A 1 194 ? 5.572 9.296 1.211 1.00 94.06 194 PHE A C 1
ATOM 1575 O O . PHE A 1 194 ? 4.865 8.732 2.044 1.00 94.06 194 PHE A O 1
ATOM 1582 N N . ILE A 1 195 ? 5.300 10.537 0.799 1.00 94.25 195 ILE A N 1
ATOM 1583 C CA . ILE A 1 195 ? 4.320 11.402 1.477 1.00 94.25 195 ILE A CA 1
ATOM 1584 C C . ILE A 1 195 ? 2.887 10.892 1.291 1.00 94.25 195 ILE A C 1
ATOM 1586 O O . ILE A 1 195 ? 2.146 10.729 2.262 1.00 94.25 195 ILE A O 1
ATOM 1590 N N . TYR A 1 196 ? 2.480 10.627 0.050 1.00 93.06 196 TYR A N 1
ATOM 1591 C CA . TYR A 1 196 ? 1.096 10.281 -0.270 1.00 93.06 196 TYR A CA 1
ATOM 1592 C C . TYR A 1 196 ? 0.635 8.952 0.368 1.00 93.06 196 TYR A C 1
ATOM 1594 O O . TYR A 1 196 ? -0.442 8.937 0.976 1.00 93.06 196 TYR A O 1
ATOM 1602 N N . PRO A 1 197 ? 1.415 7.852 0.321 1.00 93.31 197 PRO A N 1
ATOM 1603 C CA . PRO A 1 197 ? 1.037 6.595 0.972 1.00 93.31 197 PRO A CA 1
ATOM 1604 C C . PRO A 1 197 ? 0.931 6.724 2.495 1.00 93.31 197 PRO A C 1
ATOM 1606 O O . PRO A 1 197 ? -0.037 6.237 3.082 1.00 93.31 197 PRO A O 1
ATOM 1609 N N . ILE A 1 198 ? 1.859 7.454 3.130 1.00 92.94 198 ILE A N 1
ATOM 1610 C CA . ILE A 1 198 ? 1.806 7.741 4.571 1.00 92.94 198 ILE A CA 1
ATOM 1611 C C . ILE A 1 198 ? 0.530 8.515 4.906 1.00 92.94 198 ILE A C 1
ATOM 1613 O O . ILE A 1 198 ? -0.191 8.135 5.826 1.00 92.94 198 ILE A O 1
ATOM 1617 N N . MET A 1 199 ? 0.205 9.562 4.140 1.00 90.31 199 MET A N 1
ATOM 1618 C CA . MET A 1 199 ? -1.018 10.346 4.339 1.00 90.31 199 MET A CA 1
ATOM 1619 C C . MET A 1 199 ? -2.295 9.519 4.144 1.00 90.31 199 MET A C 1
ATOM 1621 O O . MET A 1 199 ? -3.269 9.729 4.868 1.00 90.31 199 MET A O 1
ATOM 1625 N N . SER A 1 200 ? -2.311 8.590 3.186 1.00 89.31 200 SER A N 1
ATOM 1626 C CA . SER A 1 200 ? -3.453 7.698 2.958 1.00 89.31 200 SER A CA 1
ATOM 1627 C C . SER A 1 200 ? -3.670 6.765 4.159 1.00 89.31 200 SER A C 1
ATOM 1629 O O . SER A 1 200 ? -4.742 6.783 4.770 1.00 89.31 200 SER A O 1
ATOM 1631 N N . CYS A 1 201 ? -2.618 6.066 4.603 1.00 88.81 201 CYS A N 1
ATOM 1632 C CA . CYS A 1 201 ? -2.649 5.215 5.799 1.00 88.81 201 CYS A CA 1
ATOM 1633 C C . CYS A 1 201 ? -3.035 5.994 7.064 1.00 88.81 201 CYS A C 1
ATOM 1635 O O . CYS A 1 201 ? -3.861 5.540 7.858 1.00 88.81 201 CYS A O 1
ATOM 1637 N N . ALA A 1 202 ? -2.474 7.193 7.225 1.00 89.00 202 ALA A N 1
ATOM 1638 C CA . ALA A 1 202 ? -2.749 8.087 8.336 1.00 89.00 202 ALA A CA 1
ATOM 1639 C C . ALA A 1 202 ? -4.229 8.433 8.458 1.00 89.00 202 ALA A C 1
ATOM 1641 O O . ALA A 1 202 ? -4.815 8.296 9.532 1.00 89.00 202 ALA A O 1
ATOM 1642 N N . ARG A 1 203 ? -4.859 8.827 7.349 1.00 84.44 203 ARG A N 1
ATOM 1643 C CA . ARG A 1 203 ? -6.284 9.161 7.335 1.00 84.44 203 ARG A CA 1
ATOM 1644 C C . ARG A 1 203 ? -7.147 7.952 7.657 1.00 84.44 203 ARG A C 1
ATOM 1646 O O . ARG A 1 203 ? -7.991 8.046 8.545 1.00 84.44 203 ARG A O 1
ATOM 1653 N N . MET A 1 204 ? -6.895 6.813 7.014 1.00 81.62 204 MET A N 1
ATOM 1654 C CA . MET A 1 204 ? -7.701 5.609 7.235 1.00 81.62 204 MET A CA 1
ATOM 1655 C C . MET A 1 204 ? -7.634 5.124 8.690 1.00 81.62 204 MET A C 1
ATOM 1657 O O . MET A 1 204 ? -8.640 4.687 9.255 1.00 81.62 204 MET A O 1
ATOM 1661 N N . LEU A 1 205 ? -6.465 5.245 9.324 1.00 82.62 205 LEU A N 1
ATOM 1662 C CA . LEU A 1 205 ? -6.255 4.796 10.696 1.00 82.62 205 LEU A CA 1
ATOM 1663 C C . LEU A 1 205 ? -6.625 5.857 11.752 1.00 82.62 205 LEU A C 1
ATOM 1665 O O . LEU A 1 205 ? -6.936 5.494 12.884 1.00 82.62 205 LEU A O 1
ATOM 1669 N N . SER A 1 206 ? -6.686 7.144 11.386 1.00 82.19 206 SER A N 1
ATOM 1670 C CA . SER A 1 206 ? -7.002 8.266 12.294 1.00 82.19 206 SER A CA 1
ATOM 1671 C C . SER A 1 206 ? -8.331 8.113 13.042 1.00 82.19 206 SER A C 1
ATOM 1673 O O . SER A 1 206 ? -8.486 8.578 14.170 1.00 82.19 206 SER A O 1
ATOM 1675 N N . SER A 1 207 ? -9.305 7.422 12.446 1.00 77.69 207 SER A N 1
ATOM 1676 C CA . SER A 1 207 ? -10.594 7.163 13.090 1.00 77.69 207 SER A CA 1
ATOM 1677 C C . SER A 1 207 ? -10.493 6.199 14.276 1.00 77.69 207 SER A C 1
ATOM 1679 O O . SER A 1 207 ? -11.320 6.285 15.182 1.00 77.69 207 SER A O 1
ATOM 1681 N N . ASN A 1 208 ? -9.464 5.350 14.306 1.00 75.88 208 ASN A N 1
ATOM 1682 C CA . ASN A 1 208 ? -9.288 4.262 15.268 1.00 75.88 208 ASN A CA 1
ATOM 1683 C C . ASN A 1 208 ? -8.061 4.447 16.162 1.00 75.88 208 ASN A C 1
ATOM 1685 O O . ASN A 1 208 ? -7.642 3.487 16.790 1.00 75.88 208 ASN A O 1
ATOM 1689 N N . ILE A 1 209 ? -7.456 5.633 16.204 1.00 78.19 209 ILE A N 1
ATOM 1690 C CA . ILE A 1 209 ? -6.311 5.916 17.073 1.00 78.19 209 ILE A CA 1
ATOM 1691 C C . ILE A 1 209 ? -6.664 7.051 18.034 1.00 78.19 209 ILE A C 1
ATOM 1693 O O . ILE A 1 209 ? -7.283 8.040 17.642 1.00 78.19 209 ILE A O 1
ATOM 1697 N N . CYS A 1 210 ? -6.231 6.919 19.289 1.00 73.50 210 CYS A N 1
ATOM 1698 C CA . CYS A 1 210 ? -6.175 8.029 20.237 1.00 73.50 210 CYS A CA 1
ATOM 1699 C C . CYS A 1 210 ? -5.042 8.988 19.852 1.00 73.50 210 CYS A C 1
ATOM 1701 O O . CYS A 1 210 ? -3.912 8.546 19.636 1.00 73.50 210 CYS A O 1
ATOM 1703 N N . ASN A 1 211 ? -5.318 10.294 19.826 1.00 75.25 211 ASN A N 1
ATOM 1704 C CA . ASN A 1 211 ? -4.365 11.320 19.380 1.00 75.25 211 ASN A CA 1
ATOM 1705 C C . ASN A 1 211 ? -2.992 11.231 20.074 1.00 75.25 211 ASN A C 1
ATOM 1707 O O . ASN A 1 211 ? -1.972 11.467 19.436 1.00 75.25 211 ASN A O 1
ATOM 1711 N N . GLU A 1 212 ? -2.950 10.818 21.341 1.00 79.62 212 GLU A N 1
ATOM 1712 C CA . GLU A 1 212 ? -1.712 10.714 22.124 1.00 79.62 212 GLU A CA 1
ATOM 1713 C C . GLU A 1 212 ? -0.752 9.625 21.627 1.00 79.62 212 GLU A C 1
ATOM 1715 O O . GLU A 1 212 ? 0.463 9.807 21.625 1.00 79.62 212 GLU A O 1
ATOM 1720 N N . LYS A 1 213 ? -1.280 8.494 21.145 1.00 81.75 213 LYS A N 1
ATOM 1721 C CA . LYS A 1 213 ? -0.471 7.356 20.669 1.00 81.75 213 LYS A CA 1
ATOM 1722 C C . LYS A 1 213 ? -0.213 7.403 19.170 1.00 81.75 213 LYS A C 1
ATOM 1724 O O . LYS A 1 213 ? 0.440 6.514 18.627 1.00 81.75 213 LYS A O 1
ATOM 1729 N N . TYR A 1 214 ? -0.701 8.438 18.494 1.00 84.44 214 TYR A N 1
ATOM 1730 C CA . TYR A 1 214 ? -0.643 8.560 17.043 1.00 84.44 214 TYR A CA 1
ATOM 1731 C C . TYR A 1 214 ? 0.782 8.448 16.490 1.00 84.44 214 TYR A C 1
ATOM 1733 O O . TYR A 1 214 ? 1.014 7.749 15.504 1.00 84.44 214 TYR A O 1
ATOM 1741 N N . PHE A 1 215 ? 1.758 9.050 17.172 1.00 87.44 215 PHE A N 1
ATOM 1742 C CA . PHE A 1 215 ? 3.159 8.980 16.762 1.00 87.44 215 PHE A CA 1
ATOM 1743 C C . PHE A 1 215 ? 3.724 7.549 16.805 1.00 87.44 215 PHE A C 1
ATOM 1745 O O . PHE A 1 215 ? 4.433 7.131 15.890 1.00 87.44 215 PHE A O 1
ATOM 1752 N N . LEU A 1 216 ? 3.345 6.766 17.821 1.00 87.38 216 LEU A N 1
ATOM 1753 C CA . LEU A 1 216 ? 3.799 5.385 17.997 1.00 87.38 216 LEU A CA 1
ATOM 1754 C C . LEU A 1 216 ? 3.270 4.463 16.887 1.00 87.38 216 LEU A C 1
ATOM 1756 O O . LEU A 1 216 ? 3.968 3.553 16.446 1.00 87.38 216 LEU A O 1
ATOM 1760 N N . PHE A 1 217 ? 2.056 4.733 16.399 1.00 86.00 217 PHE A N 1
ATOM 1761 C CA . PHE A 1 217 ? 1.470 4.031 15.257 1.00 86.00 217 PHE A CA 1
ATOM 1762 C C . PHE A 1 217 ? 2.120 4.395 13.926 1.00 86.00 217 PHE A C 1
ATOM 1764 O O . PHE A 1 217 ? 2.301 3.522 13.078 1.00 86.00 217 PHE A O 1
ATOM 1771 N N . MET A 1 218 ? 2.453 5.672 13.728 1.00 89.75 218 MET A N 1
ATOM 1772 C CA . MET A 1 218 ? 3.007 6.146 12.459 1.00 89.75 218 MET A CA 1
ATOM 1773 C C . MET A 1 21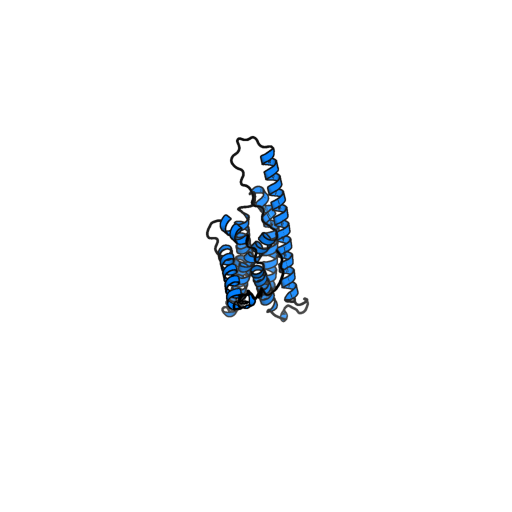8 ? 4.459 5.729 12.253 1.00 89.75 218 MET A C 1
ATOM 1775 O O . MET A 1 218 ? 4.865 5.545 11.113 1.00 89.75 218 MET A O 1
ATOM 1779 N N . TYR A 1 219 ? 5.232 5.522 13.320 1.00 92.12 219 TYR A N 1
ATOM 1780 C CA . TYR A 1 219 ? 6.645 5.151 13.222 1.00 92.12 219 TYR A CA 1
ATOM 1781 C C . TYR A 1 219 ? 6.938 3.944 12.298 1.00 92.12 219 TYR A C 1
ATOM 1783 O O . TYR A 1 219 ? 7.678 4.122 11.326 1.00 92.12 219 TYR A O 1
ATOM 1791 N N . PRO A 1 220 ? 6.360 2.741 12.508 1.00 92.56 220 PRO A N 1
ATOM 1792 C CA . PRO A 1 220 ? 6.629 1.592 11.637 1.00 92.56 220 PRO A CA 1
ATOM 1793 C C . PRO A 1 220 ? 6.131 1.803 10.199 1.00 92.56 220 PRO A C 1
ATOM 1795 O O . PRO A 1 220 ? 6.743 1.301 9.259 1.00 92.56 220 PRO A O 1
ATOM 1798 N N . ILE A 1 221 ? 5.050 2.569 10.020 1.00 92.75 221 ILE A N 1
ATOM 1799 C CA . ILE A 1 221 ? 4.482 2.895 8.705 1.00 92.75 221 ILE A CA 1
ATOM 1800 C C . ILE A 1 221 ? 5.440 3.815 7.936 1.00 92.75 221 ILE A C 1
ATOM 1802 O O . ILE A 1 221 ? 5.787 3.538 6.789 1.00 92.75 221 ILE A O 1
ATOM 1806 N N . CYS A 1 222 ? 5.912 4.886 8.577 1.00 94.56 222 CYS A N 1
ATOM 1807 C CA . CYS A 1 222 ? 6.879 5.815 8.001 1.00 94.56 222 CYS A CA 1
ATOM 1808 C C . CYS A 1 222 ? 8.192 5.111 7.654 1.00 94.56 222 CYS A C 1
ATOM 1810 O O . CYS A 1 222 ? 8.731 5.340 6.575 1.00 94.56 222 CYS A O 1
ATOM 1812 N N . LEU A 1 223 ? 8.687 4.237 8.536 1.00 93.75 223 LEU A N 1
ATOM 1813 C CA . LEU A 1 223 ? 9.907 3.467 8.299 1.00 93.75 223 LEU A CA 1
ATOM 1814 C C . LEU A 1 223 ? 9.758 2.562 7.070 1.00 93.75 223 LEU A C 1
ATOM 1816 O O . LEU A 1 223 ? 10.631 2.557 6.208 1.00 93.75 223 LEU A O 1
ATOM 1820 N N . PHE A 1 224 ? 8.629 1.866 6.936 1.00 94.56 224 PHE A N 1
ATOM 1821 C CA . PHE A 1 224 ? 8.360 1.026 5.773 1.00 94.56 224 PHE A CA 1
ATOM 1822 C C . PHE A 1 224 ? 8.366 1.804 4.453 1.00 94.56 224 PHE A C 1
ATOM 1824 O O . PHE A 1 224 ? 9.083 1.425 3.527 1.00 94.56 224 PHE A O 1
ATOM 1831 N N . PHE A 1 225 ? 7.618 2.910 4.364 1.00 94.69 225 PHE A N 1
ATOM 1832 C CA . PHE A 1 225 ? 7.582 3.721 3.141 1.00 94.69 225 PHE A CA 1
ATOM 1833 C C . PHE A 1 225 ? 8.902 4.438 2.868 1.00 94.69 225 PHE A C 1
ATOM 1835 O O . PHE A 1 225 ? 9.257 4.641 1.709 1.00 94.69 225 PHE A O 1
ATOM 1842 N N . PHE A 1 226 ? 9.664 4.780 3.907 1.00 95.25 226 PHE A N 1
ATOM 1843 C CA . PHE A 1 226 ? 11.017 5.300 3.751 1.00 95.25 226 PHE A CA 1
ATOM 1844 C C . PHE A 1 226 ? 11.938 4.260 3.102 1.00 95.25 226 PHE A C 1
ATOM 1846 O O . PHE A 1 226 ? 12.563 4.544 2.082 1.00 95.25 226 PHE A O 1
ATOM 1853 N N . THR A 1 227 ? 11.973 3.035 3.636 1.00 93.06 227 THR A N 1
ATOM 1854 C CA . THR A 1 227 ? 12.771 1.942 3.065 1.00 93.06 227 THR A CA 1
ATOM 1855 C C . THR A 1 227 ? 12.320 1.595 1.646 1.00 93.06 227 THR A C 1
ATOM 1857 O O . THR A 1 227 ? 13.164 1.414 0.771 1.00 93.06 227 THR A O 1
ATOM 1860 N N . LEU A 1 228 ? 11.010 1.562 1.386 1.00 92.38 228 LEU A N 1
ATOM 1861 C CA . LEU A 1 228 ? 10.458 1.334 0.050 1.00 92.38 228 LEU A CA 1
ATOM 1862 C C . LEU A 1 228 ? 10.871 2.434 -0.938 1.00 92.38 228 LEU A C 1
ATOM 1864 O O . LEU A 1 228 ? 11.265 2.135 -2.060 1.00 92.38 228 LEU A O 1
ATOM 1868 N N . SER A 1 229 ? 10.798 3.697 -0.524 1.00 93.56 229 SER A N 1
ATOM 1869 C CA . SER A 1 229 ? 11.196 4.856 -1.328 1.00 93.56 229 SER A CA 1
ATOM 1870 C C . SER A 1 229 ? 12.681 4.801 -1.705 1.00 93.56 229 SER A C 1
ATOM 1872 O O . SER A 1 229 ? 13.026 4.972 -2.874 1.00 93.56 229 SER A O 1
ATOM 1874 N N . LEU A 1 230 ? 13.553 4.471 -0.743 1.00 91.56 230 LEU A N 1
ATOM 1875 C CA . LEU A 1 230 ? 14.983 4.264 -0.996 1.00 91.56 230 LEU A CA 1
ATOM 1876 C C . LEU A 1 230 ? 15.226 3.105 -1.965 1.00 91.56 230 LEU A C 1
ATOM 1878 O O . LEU A 1 230 ? 15.990 3.245 -2.916 1.00 91.56 230 LEU A O 1
ATOM 1882 N N . TYR A 1 231 ? 14.538 1.983 -1.756 1.00 89.56 231 TYR A N 1
ATOM 1883 C CA . TYR A 1 231 ? 14.618 0.825 -2.637 1.00 89.56 231 TYR A CA 1
ATOM 1884 C C . TYR A 1 231 ? 14.211 1.185 -4.077 1.00 89.56 231 TYR A C 1
ATOM 1886 O O . TYR A 1 231 ? 14.957 0.931 -5.019 1.00 89.56 231 TYR A O 1
ATOM 1894 N N . ILE A 1 232 ? 13.076 1.863 -4.261 1.00 89.50 232 ILE A N 1
ATOM 1895 C CA . ILE A 1 232 ? 12.616 2.315 -5.581 1.00 89.50 232 ILE A CA 1
ATOM 1896 C C . ILE A 1 232 ? 13.618 3.291 -6.205 1.00 89.50 232 ILE A C 1
ATOM 1898 O O . ILE A 1 232 ? 13.920 3.167 -7.385 1.00 89.50 232 ILE A O 1
ATOM 1902 N N . HIS A 1 233 ? 14.177 4.229 -5.436 1.00 87.94 233 HIS A N 1
ATOM 1903 C CA . HIS A 1 233 ? 15.168 5.175 -5.950 1.00 87.94 233 HIS A CA 1
ATOM 1904 C C . HIS A 1 233 ? 16.416 4.487 -6.518 1.00 87.94 233 HIS A C 1
ATOM 1906 O O . HIS A 1 233 ? 16.941 4.933 -7.543 1.00 87.94 233 HIS A O 1
ATOM 1912 N N . THR A 1 234 ? 16.881 3.420 -5.864 1.00 85.75 234 THR A N 1
ATOM 1913 C CA . THR A 1 234 ? 18.059 2.657 -6.289 1.00 85.75 234 THR A CA 1
ATOM 1914 C C . THR A 1 234 ? 17.784 1.778 -7.508 1.00 85.75 234 THR A C 1
ATOM 1916 O O . THR A 1 234 ? 18.650 1.681 -8.374 1.00 85.75 234 THR A O 1
ATOM 1919 N N . PHE A 1 235 ? 16.614 1.138 -7.589 1.00 81.06 235 PHE A N 1
ATOM 1920 C CA . PHE A 1 235 ? 16.373 0.075 -8.573 1.00 81.06 235 PHE A CA 1
ATOM 1921 C C . PHE A 1 235 ? 15.442 0.437 -9.748 1.00 81.06 235 PHE A C 1
ATOM 1923 O O . PHE A 1 235 ? 15.439 -0.284 -10.743 1.00 81.06 235 PHE A O 1
ATOM 1930 N N . VAL A 1 236 ? 14.639 1.501 -9.664 1.00 80.06 236 VAL A N 1
ATOM 1931 C CA . VAL A 1 236 ? 13.793 2.005 -10.773 1.00 80.06 236 VAL A CA 1
ATOM 1932 C C . VAL A 1 236 ? 14.464 3.207 -11.391 1.00 80.06 236 VAL A C 1
ATOM 1934 O O . VAL A 1 236 ? 14.568 3.287 -12.629 1.00 80.06 236 VAL A O 1
#

Foldseek 3Di:
DDDDDDDDDPPDDDPPPPPPPPPVVPPPVVVVVVVVVVLLVVLLCCLQPVPDDLVVNLVSLVPFDCVSLLVLQLLLLVLLLPDDPPVPPPPDRQHSVNSSVVVLVLLLVLLVQLLVVLVVQQVVVVVCVVPDDPPDDDDQRADRDDSSSSSRQLSSLSVQVSVLSVVLVVVCVVDPDPPVNLVVNLVSLCVRQQPSSLVSSLSNCVSRDDPVCSVVSSVSVNVVSVVVSVSSSVRD

Organism: Dermatophagoides farinae (NCBI:txid6954)